Protein AF-A0A2D5B010-F1 (afdb_monomer)

Mean predicted aligned error: 11.59 Å

Radius of gyration: 21.9 Å; Cα contacts (8 Å, |Δi|>4): 798; chains: 1; bounding box: 51×43×72 Å

pLDDT: mean 76.19, std 19.3, range [24.88, 98.5]

Nearest PDB structures (foldseek):
  8juf-assembly1_A  TM=8.453E-01  e=5.872E-11  Homo sapiens
  2xs3-assembly2_B  TM=8.664E-01  e=9.066E-10  Tannerella forsythia
  8b2q-assembly1_A  TM=8.630E-01  e=2.085E-09  Tannerella forsythia
  3uvc-assembly2_B  TM=8.263E-01  e=3.357E-09  Homo sapiens
  8b2n-assembly2_C  TM=8.384E-01  e=7.721E-09  Homo sapiens

Solvent-accessible surface area (backbone atoms only — not comparable to full-atom values): 18673 Å² total; per-residue (Å²): 137,84,84,78,76,79,82,77,85,86,82,65,33,56,34,82,44,69,60,89,70,96,66,79,82,80,70,69,36,94,63,21,33,30,65,69,43,66,57,68,60,44,59,68,38,24,31,42,80,49,66,61,65,47,93,61,58,68,69,60,51,53,51,38,49,52,50,32,49,48,60,53,38,72,50,22,64,37,30,73,44,76,38,60,90,93,56,81,42,49,29,39,35,39,38,41,54,41,79,49,91,94,55,66,44,44,75,80,60,53,42,50,36,36,46,53,59,70,52,89,74,17,33,37,41,35,40,50,84,56,50,70,38,70,58,68,75,72,52,92,75,33,39,20,48,31,42,50,47,39,34,44,49,40,40,61,60,13,39,38,53,24,76,42,69,70,19,30,40,14,44,64,45,81,43,86,51,84,30,69,47,44,42,54,50,51,9,64,72,55,6,43,68,46,85,48,81,62,14,53,33,39,47,37,93,40,91,88,24,45,69,42,14,36,54,36,49,86,89,34,41,50,70,45,51,47,53,41,42,73,85,57,34,24,21,46,36,38,34,32,42,70,40,79,73,55,4,39,36,35,36,38,36,46,35,76,50,22,29,69,56,49,66,49,54,69,39,71,60,81,40,37,39,74,34,50,57,28,38,33,71,48,96,89,66,50,29,35,48,33,39,39,33,90,86,72,52,72,50,46,24,39,34,40,81,82,44,49,72,40,88,54,90,76,90,75,76,74,71,78,36,75,59,79,84,65,67,57,26,26,32,43,46,78,85,52,68,31,40,43,76,82

Secondary struct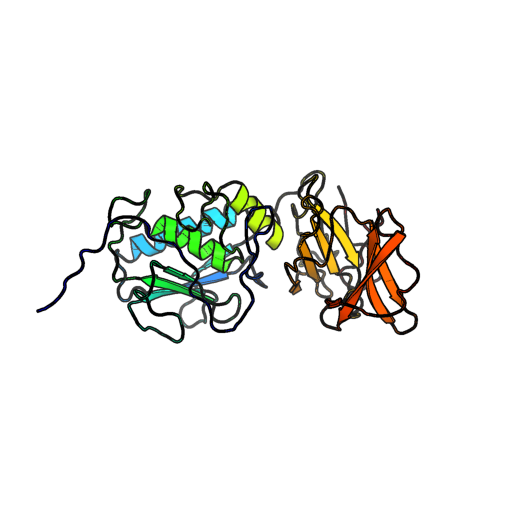ure (DSSP, 8-state):
-------------------SS--PPPPPPTTS--B----SSTTSEEEEE--TT-SS-HHHHHHHHHHHHHHHHTTSS--EEEPPTTS--SEEEEEE-SS-TTSPPTTSSS-SEEE--SSTTEEEEEETTSEEESSSS-BTTEEEHHHHHHHHHHHHTTB--BS-TTSTTBSS---SS--HHHHHHHHHHH--SS--TT-EEE--SSTTS----S-PPTTTEEEEEE-SSSSSPPEEEEEE-SSTT-EEEEEEEE-TTS-EEEEEEEEEEEE-TTSEEEEEE-TT--EEEEEE-TTS-EEEEEE-TTS-EEE--SPPPP-SB--SS-----SSSSSS--EEE-

Sequence (342 aa):
MTLRTPFAAGVVWIGLATACGDGPAPLSAPSGYSLRGRLEDPAEITYRLDFENAPLDHGSIEELFARACAEWSAVAPVGFRPAAEGDGAGVTVSFERATHGRCRPFGIDTAVAHTGPIGAQTYIHIDHGRAWKRDGLREGQFIPLYQTFLHELGHVLGLGHSPDPAALMSTNPQTERVERSDRDGVRTLYGGGRPGPNDYRVRPDDPEGAVLYGLRVEGTTEGGFFDTDGDGTDELLLWRMDAPGFGQLVAFFFDRRGRPLRTTGPRFGFVDGTAEISFAVTDEKERFLILTYPNGHRIGYVFDGQGAPSSFTGELPAPNRTSHRRLEGDLDGDDRDESVLH

Structure (mmCIF, N/CA/C/O backbone):
data_AF-A0A2D5B010-F1
#
_entry.id   AF-A0A2D5B010-F1
#
loop_
_atom_site.group_PDB
_atom_site.id
_atom_site.type_symbol
_atom_site.label_atom_id
_atom_site.label_alt_id
_atom_site.label_comp_id
_atom_site.label_asym_id
_atom_site.label_entity_id
_atom_site.label_seq_id
_atom_site.pdbx_PDB_ins_code
_atom_site.Cartn_x
_atom_site.Cartn_y
_atom_site.Cartn_z
_atom_site.occupancy
_atom_site.B_iso_or_equiv
_atom_site.auth_seq_id
_atom_site.auth_comp_id
_atom_site.auth_asym_id
_atom_site.auth_atom_id
_atom_site.pdbx_PDB_model_num
ATOM 1 N N . MET A 1 1 ? 12.609 17.938 45.297 1.00 31.50 1 MET A N 1
ATOM 2 C CA . MET A 1 1 ? 12.038 19.021 44.470 1.00 31.50 1 MET A CA 1
ATOM 3 C C . MET A 1 1 ? 11.672 18.393 43.135 1.00 31.50 1 MET A C 1
ATOM 5 O O . MET A 1 1 ? 12.536 18.180 42.300 1.00 31.50 1 MET A O 1
ATOM 9 N N . THR A 1 2 ? 10.435 17.917 43.021 1.00 27.30 2 THR A N 1
ATOM 10 C CA . THR A 1 2 ? 9.971 17.108 41.887 1.00 27.30 2 THR A CA 1
ATOM 11 C C . THR A 1 2 ? 9.479 18.061 40.807 1.00 27.30 2 THR A C 1
ATOM 13 O O . THR A 1 2 ? 8.425 18.673 40.961 1.00 27.30 2 THR A O 1
ATOM 16 N N . LEU A 1 3 ? 10.265 18.243 39.748 1.00 24.88 3 LEU A N 1
ATOM 17 C CA . LEU A 1 3 ? 9.857 19.038 38.594 1.00 24.88 3 LEU A CA 1
ATOM 18 C C . LEU A 1 3 ? 8.821 18.237 37.796 1.00 24.88 3 LEU A C 1
ATOM 20 O O . LEU A 1 3 ? 9.163 17.383 36.987 1.00 24.88 3 LEU A O 1
ATOM 24 N N . ARG A 1 4 ? 7.538 18.503 38.060 1.00 27.05 4 ARG A N 1
ATOM 25 C CA . ARG A 1 4 ? 6.459 18.240 37.105 1.00 27.05 4 ARG A CA 1
ATOM 26 C C . ARG A 1 4 ? 6.557 19.306 36.019 1.00 27.05 4 ARG A C 1
ATOM 28 O O . ARG A 1 4 ? 6.195 20.455 36.258 1.00 27.05 4 ARG A O 1
ATOM 35 N N . THR A 1 5 ? 7.045 18.938 34.844 1.00 28.03 5 THR A N 1
ATOM 36 C CA . THR A 1 5 ? 6.808 19.723 33.633 1.00 28.03 5 THR A CA 1
ATOM 37 C C . THR A 1 5 ? 5.369 19.468 33.165 1.00 28.03 5 THR A C 1
ATOM 39 O O . THR A 1 5 ? 4.951 18.311 33.079 1.00 28.03 5 THR A O 1
ATOM 42 N N . PRO A 1 6 ? 4.563 20.512 32.908 1.00 25.91 6 PRO A N 1
ATOM 43 C CA . PRO A 1 6 ? 3.251 20.344 32.300 1.00 25.91 6 PRO A CA 1
ATOM 44 C C . PRO A 1 6 ? 3.442 19.965 30.826 1.00 25.91 6 PRO A C 1
ATOM 46 O O . PRO A 1 6 ? 4.140 20.661 30.091 1.00 25.91 6 PRO A O 1
ATOM 49 N N . PHE A 1 7 ? 2.843 18.853 30.393 1.00 29.27 7 PHE A N 1
ATOM 50 C CA . PHE A 1 7 ? 2.759 18.509 28.975 1.00 29.27 7 PHE A CA 1
ATOM 51 C C . PHE A 1 7 ? 1.925 19.581 28.265 1.00 29.27 7 PHE A C 1
ATOM 53 O O . PHE A 1 7 ? 0.741 19.751 28.556 1.00 29.27 7 PHE A O 1
ATOM 60 N N . ALA A 1 8 ? 2.559 20.330 27.365 1.00 26.75 8 ALA A N 1
ATOM 61 C CA . ALA A 1 8 ? 1.873 21.247 26.470 1.00 26.75 8 ALA A CA 1
ATOM 62 C C . ALA A 1 8 ? 0.966 20.453 25.517 1.00 26.75 8 ALA A C 1
ATOM 64 O O . ALA A 1 8 ? 1.354 19.414 24.980 1.00 26.75 8 ALA A O 1
ATOM 65 N N . ALA A 1 9 ? -0.256 20.942 25.332 1.00 29.58 9 ALA A N 1
ATOM 66 C CA . ALA A 1 9 ? -1.204 20.407 24.372 1.00 29.58 9 ALA A CA 1
ATOM 67 C C . ALA A 1 9 ? -0.708 20.623 22.932 1.00 29.58 9 ALA A C 1
ATOM 69 O O . ALA A 1 9 ? -0.302 21.727 22.580 1.00 29.58 9 ALA A O 1
ATOM 70 N N . GLY A 1 10 ? -0.841 19.586 22.101 1.00 30.33 10 GLY A N 1
ATOM 71 C CA . GLY A 1 10 ? -0.948 19.724 20.647 1.00 30.33 10 GLY A CA 1
ATOM 72 C C . GLY A 1 10 ? 0.347 19.512 19.868 1.00 30.33 10 GLY A C 1
ATOM 73 O O . GLY A 1 10 ? 1.002 20.474 19.507 1.00 30.33 10 GLY A O 1
ATOM 74 N N . VAL A 1 11 ? 0.721 18.255 19.615 1.00 29.59 11 VAL A N 1
ATOM 75 C CA . VAL A 1 11 ? 0.540 17.528 18.338 1.00 29.59 11 VAL A CA 1
ATOM 76 C C . VAL A 1 11 ? 0.784 16.053 18.671 1.00 29.59 11 VAL A C 1
ATOM 78 O O . VAL A 1 11 ? 1.803 15.708 19.266 1.00 29.59 11 VAL A O 1
ATOM 81 N N . VAL A 1 12 ? -0.165 15.182 18.351 1.00 31.66 12 VAL A N 1
ATOM 82 C CA . VAL A 1 12 ? -0.038 13.733 18.547 1.00 31.66 12 VAL A CA 1
ATOM 83 C C . VAL A 1 12 ? -0.014 13.109 17.167 1.00 31.66 12 VAL A C 1
ATOM 85 O O . VAL A 1 12 ? -0.882 13.417 16.356 1.00 31.66 12 VAL A O 1
ATOM 88 N N . TRP A 1 13 ? 1.009 12.307 16.910 1.00 35.91 13 TRP A N 1
ATOM 89 C CA . TRP A 1 13 ? 1.290 11.747 15.600 1.00 35.91 13 TRP A CA 1
ATOM 90 C C . TRP A 1 13 ? 0.703 10.334 15.553 1.00 35.91 13 TRP A C 1
ATOM 92 O O . TRP A 1 13 ? 0.874 9.564 16.497 1.00 35.91 13 TRP A O 1
ATOM 102 N N . ILE A 1 14 ? 0.007 9.987 14.475 1.00 35.38 14 ILE A N 1
ATOM 103 C CA . ILE A 1 14 ? -0.122 8.585 14.071 1.00 35.38 14 ILE A CA 1
ATOM 104 C C . ILE A 1 14 ? 1.196 8.301 13.354 1.00 35.38 14 ILE A C 1
ATOM 106 O O . ILE A 1 14 ? 1.586 9.041 12.449 1.00 35.38 14 ILE A O 1
ATOM 110 N N . GLY A 1 15 ? 2.005 7.425 13.943 1.00 30.84 15 GLY A N 1
ATOM 111 C CA . GLY A 1 15 ? 3.446 7.468 13.775 1.00 30.84 15 GLY A CA 1
ATOM 112 C C . GLY A 1 15 ? 4.057 6.084 13.751 1.00 30.84 15 GLY A C 1
ATOM 113 O O . GLY A 1 15 ? 3.987 5.363 14.738 1.00 30.84 15 GLY A O 1
ATOM 114 N N . LEU A 1 16 ? 4.721 5.775 12.637 1.00 32.97 16 LEU A N 1
ATOM 115 C CA . LEU A 1 16 ? 5.687 4.697 12.457 1.00 32.97 16 LEU A CA 1
ATOM 116 C C . LEU A 1 16 ? 6.509 4.460 13.741 1.00 32.97 16 LEU A C 1
ATOM 118 O O . LEU A 1 16 ? 7.466 5.185 14.029 1.00 32.97 16 LEU A O 1
ATOM 122 N N . ALA A 1 17 ? 6.209 3.395 14.485 1.00 30.23 17 ALA A N 1
ATOM 123 C CA . ALA A 1 17 ? 7.286 2.755 15.212 1.00 30.23 17 ALA A CA 1
ATOM 124 C C . ALA A 1 17 ? 8.273 2.276 14.162 1.00 30.23 17 ALA A C 1
ATOM 126 O O . ALA A 1 17 ? 7.921 1.529 13.251 1.00 30.23 17 ALA A O 1
ATOM 127 N N . THR A 1 18 ? 9.508 2.740 14.287 1.00 33.06 18 THR A N 1
ATOM 128 C CA . THR A 1 18 ? 10.672 2.115 13.681 1.00 33.06 18 THR A CA 1
ATOM 129 C C . THR A 1 18 ? 10.551 0.609 13.927 1.00 33.06 18 THR A C 1
ATOM 131 O O . THR A 1 18 ? 10.776 0.143 15.046 1.00 33.06 18 THR A O 1
ATOM 134 N N . ALA A 1 19 ? 10.112 -0.153 12.922 1.00 31.75 19 ALA A N 1
ATOM 135 C CA . ALA A 1 19 ? 10.333 -1.585 12.924 1.00 31.75 19 ALA A CA 1
ATOM 136 C C . ALA A 1 19 ? 11.855 -1.771 12.959 1.00 31.75 19 ALA A C 1
ATOM 138 O O . ALA A 1 19 ? 12.591 -1.007 12.335 1.00 31.75 19 ALA A O 1
ATOM 139 N N . CYS A 1 20 ? 12.325 -2.714 13.770 1.00 27.58 20 CYS A N 1
ATOM 140 C CA . CYS A 1 20 ? 13.740 -3.029 13.904 1.00 27.58 20 CYS A CA 1
ATOM 141 C C . CYS A 1 20 ? 14.424 -3.158 12.533 1.00 27.58 20 CYS A C 1
ATOM 143 O O . CYS A 1 20 ? 13.963 -3.923 11.691 1.00 27.58 20 CYS A O 1
ATOM 145 N N . GLY A 1 21 ? 15.549 -2.463 12.361 1.00 26.20 21 GLY A N 1
ATOM 146 C CA . GLY A 1 21 ? 16.399 -2.552 11.176 1.00 26.20 21 GLY A CA 1
ATOM 147 C C . GLY A 1 21 ? 16.650 -1.182 10.561 1.00 26.20 21 GLY A C 1
ATOM 148 O O . GLY A 1 21 ? 15.739 -0.549 10.040 1.00 26.20 21 GLY A O 1
ATOM 149 N N . ASP A 1 22 ? 17.898 -0.732 10.648 1.00 32.22 22 ASP A N 1
ATOM 150 C CA . ASP A 1 22 ? 18.390 0.484 10.014 1.00 32.22 22 ASP A CA 1
ATOM 151 C C . ASP A 1 22 ? 18.099 0.477 8.505 1.00 32.22 22 ASP A C 1
ATOM 153 O O . ASP A 1 22 ? 18.671 -0.298 7.739 1.00 32.22 22 ASP A O 1
ATOM 157 N N . GLY A 1 23 ? 17.227 1.384 8.078 1.00 30.88 23 GLY A N 1
ATOM 158 C CA . GLY A 1 23 ? 17.088 1.816 6.695 1.00 30.88 23 GLY A CA 1
ATOM 159 C C . GLY A 1 23 ? 17.089 3.345 6.666 1.00 30.88 23 GLY A C 1
ATOM 160 O O . GLY A 1 23 ? 16.615 3.963 7.626 1.00 30.88 23 GLY A O 1
ATOM 161 N N . PRO A 1 24 ? 17.650 3.984 5.623 1.00 27.53 24 PRO A N 1
ATOM 162 C CA . PRO A 1 24 ? 17.681 5.439 5.541 1.00 27.53 24 PRO A CA 1
ATOM 163 C C . PRO A 1 24 ? 16.257 6.002 5.612 1.00 27.53 24 PRO A C 1
ATOM 165 O O . PRO A 1 24 ? 15.298 5.347 5.203 1.00 27.53 24 PRO A O 1
ATOM 168 N N . ALA A 1 25 ? 16.122 7.221 6.142 1.00 30.98 25 ALA A N 1
ATOM 169 C CA . ALA A 1 25 ? 14.842 7.919 6.207 1.00 30.98 25 ALA A CA 1
ATOM 170 C C . ALA A 1 25 ? 14.148 7.877 4.829 1.00 30.98 25 ALA A C 1
ATOM 172 O O . ALA A 1 25 ? 14.778 8.258 3.838 1.00 30.98 25 ALA A O 1
ATOM 173 N N . PRO A 1 26 ? 12.889 7.414 4.733 1.00 36.31 26 PRO A N 1
ATOM 174 C CA . PRO A 1 26 ? 12.208 7.367 3.451 1.00 36.31 26 PRO A CA 1
ATOM 175 C C . PRO A 1 26 ? 11.957 8.799 2.965 1.00 36.31 26 PRO A C 1
ATOM 177 O O . PRO A 1 26 ? 11.300 9.589 3.643 1.00 36.31 26 PRO A O 1
ATOM 180 N N . LEU A 1 27 ? 12.507 9.136 1.799 1.00 34.16 27 LEU A N 1
ATOM 181 C CA . LEU A 1 27 ? 12.184 10.365 1.077 1.00 34.16 27 LEU A CA 1
ATOM 182 C C . LEU A 1 27 ? 10.874 10.152 0.298 1.00 34.16 27 LEU A C 1
ATOM 184 O O . LEU A 1 27 ? 10.641 9.076 -0.249 1.00 34.16 27 LEU A O 1
ATOM 188 N N . SER A 1 28 ? 10.006 11.165 0.313 1.00 31.89 28 SER A N 1
ATOM 189 C CA . SER A 1 28 ? 8.616 11.142 -0.167 1.00 31.89 28 SER A CA 1
ATOM 190 C C . SER A 1 28 ? 8.464 10.677 -1.625 1.00 31.89 28 SER A C 1
ATOM 192 O O . SER A 1 28 ? 9.133 11.222 -2.503 1.00 31.89 28 SER A O 1
ATOM 194 N N . ALA A 1 29 ? 7.537 9.747 -1.917 1.00 33.62 29 ALA A N 1
ATOM 195 C CA . ALA A 1 29 ? 7.082 9.519 -3.297 1.00 33.62 29 ALA A CA 1
ATOM 196 C C . ALA A 1 29 ? 6.067 10.599 -3.715 1.00 33.62 29 ALA A C 1
ATOM 198 O O . ALA A 1 29 ? 5.582 11.335 -2.863 1.00 33.62 29 ALA A O 1
ATOM 199 N N . PRO A 1 30 ? 5.690 10.728 -4.998 1.00 39.53 30 PRO A N 1
ATOM 200 C CA . PRO A 1 30 ? 4.927 11.887 -5.472 1.00 39.53 30 PRO A CA 1
ATOM 201 C C . PRO A 1 30 ? 3.400 11.676 -5.598 1.00 39.53 30 PRO A C 1
ATOM 203 O O . PRO A 1 30 ? 2.711 12.486 -6.205 1.00 39.53 30 PRO A O 1
ATOM 206 N N . SER A 1 31 ? 2.822 10.621 -5.001 1.00 41.09 31 SER A N 1
ATOM 207 C CA . SER A 1 31 ? 1.493 10.747 -4.353 1.00 41.09 31 SER A CA 1
ATOM 208 C C . SER A 1 31 ? 1.633 11.383 -2.964 1.00 41.09 31 SER A C 1
ATOM 210 O O . SER A 1 31 ? 0.654 11.667 -2.286 1.00 41.09 31 SER A O 1
ATOM 212 N N . GLY A 1 32 ? 2.880 11.589 -2.544 1.00 49.47 32 GLY A N 1
ATOM 213 C CA . GLY A 1 32 ? 3.314 11.908 -1.207 1.00 49.47 32 GLY A CA 1
ATOM 214 C C . GLY A 1 32 ? 3.968 10.709 -0.491 1.00 49.47 32 GLY A C 1
ATOM 215 O O . GLY A 1 32 ? 4.885 10.875 0.302 1.00 49.47 32 GLY A O 1
ATOM 216 N N . TYR A 1 33 ? 3.548 9.481 -0.763 1.00 44.53 33 TYR A N 1
ATOM 217 C CA . TYR A 1 33 ? 3.695 8.391 0.204 1.00 44.53 33 TYR A CA 1
ATOM 218 C C . TYR A 1 33 ? 5.090 7.771 0.180 1.00 44.53 33 TYR A C 1
ATOM 220 O O . TYR A 1 33 ? 5.627 7.504 -0.885 1.00 44.53 33 TYR A O 1
ATOM 228 N N . SER A 1 34 ? 5.671 7.423 1.325 1.00 56.50 34 SER A N 1
ATOM 229 C CA . SER A 1 34 ? 6.599 6.281 1.322 1.00 56.50 34 SER A CA 1
ATOM 230 C C . SER A 1 34 ? 5.783 5.004 1.082 1.00 56.50 34 SER A C 1
ATOM 232 O O . SER A 1 34 ? 4.629 4.968 1.477 1.00 56.50 34 SER A O 1
ATOM 234 N N . LEU A 1 35 ? 6.295 3.967 0.413 1.00 59.22 35 LEU A N 1
ATOM 235 C CA . LEU A 1 35 ? 5.631 2.652 0.421 1.00 59.22 35 LEU A CA 1
ATOM 236 C C . LEU A 1 35 ? 6.477 1.695 1.262 1.00 59.22 35 LEU A C 1
ATOM 238 O O . LEU A 1 35 ? 7.705 1.771 1.256 1.00 59.22 35 LEU A O 1
ATOM 242 N N . ARG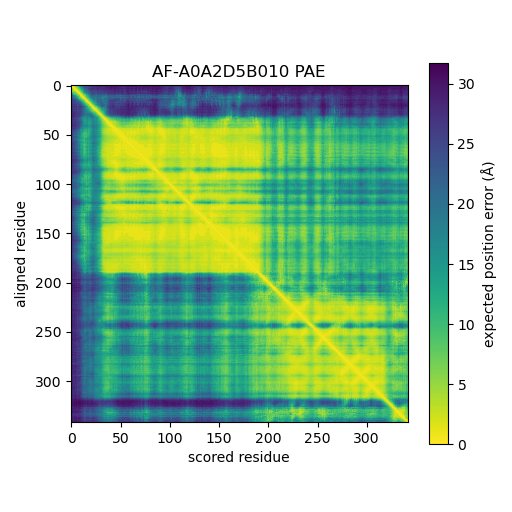 A 1 36 ? 5.805 0.827 2.011 1.00 62.09 36 ARG A N 1
ATOM 243 C CA . ARG A 1 36 ? 6.387 -0.116 2.972 1.00 62.09 36 ARG A CA 1
ATOM 244 C C . ARG A 1 36 ? 6.494 -1.544 2.423 1.00 62.09 36 ARG A C 1
ATOM 246 O O . ARG A 1 36 ? 7.225 -2.338 3.003 1.00 62.09 36 ARG A O 1
ATOM 253 N N . GLY A 1 37 ? 5.769 -1.874 1.351 1.00 62.97 37 GLY A N 1
ATOM 254 C CA . GLY A 1 37 ? 5.737 -3.212 0.750 1.00 62.97 37 GLY A CA 1
ATOM 255 C C . GLY A 1 37 ? 4.420 -3.496 0.026 1.00 62.97 37 GLY A C 1
ATOM 256 O O . GLY A 1 37 ? 3.626 -2.585 -0.185 1.00 62.97 37 GLY A O 1
ATOM 257 N N . ARG A 1 38 ? 4.187 -4.759 -0.339 1.00 69.12 38 ARG A N 1
ATOM 258 C CA . ARG A 1 38 ? 2.931 -5.265 -0.911 1.00 69.12 38 ARG A CA 1
ATOM 259 C C . ARG A 1 38 ? 2.639 -6.640 -0.307 1.00 69.12 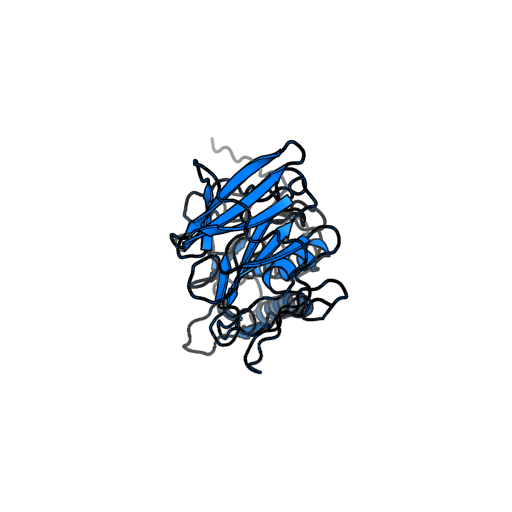38 ARG A C 1
ATOM 261 O O . ARG A 1 38 ? 3.570 -7.416 -0.113 1.00 69.12 38 ARG A O 1
ATOM 268 N N . LEU A 1 39 ? 1.375 -6.936 -0.016 1.00 72.94 39 LEU A N 1
ATOM 269 C CA . LEU A 1 39 ? 0.942 -8.274 0.399 1.00 72.94 39 LEU A CA 1
ATOM 270 C C . LEU A 1 39 ? 0.860 -9.227 -0.805 1.00 72.94 39 LEU A C 1
ATOM 272 O O . LEU A 1 39 ? 0.455 -8.806 -1.890 1.00 72.94 39 LEU A O 1
ATOM 276 N N . GLU A 1 40 ? 1.223 -10.495 -0.589 1.00 66.06 40 GLU A N 1
ATOM 277 C CA . GLU A 1 40 ? 1.168 -11.569 -1.598 1.00 66.06 40 GLU A CA 1
ATOM 278 C C . GLU A 1 40 ? -0.285 -11.904 -1.974 1.00 66.06 40 GLU A C 1
ATOM 280 O O . GLU A 1 40 ? -0.638 -11.838 -3.147 1.00 66.06 40 GLU A O 1
ATOM 285 N N . ASP A 1 41 ? -1.153 -12.111 -0.974 1.00 74.50 41 ASP A N 1
ATOM 286 C CA . ASP A 1 41 ? -2.581 -12.425 -1.150 1.00 74.50 41 ASP A CA 1
ATOM 287 C C . ASP A 1 41 ? -3.493 -11.277 -0.663 1.00 74.50 41 ASP A C 1
ATOM 289 O O . ASP A 1 41 ? -4.181 -11.390 0.358 1.00 74.50 41 ASP A O 1
ATOM 293 N N . PRO A 1 42 ? -3.532 -10.129 -1.366 1.00 77.44 42 PRO A N 1
ATOM 294 C CA . PRO A 1 42 ? -4.256 -8.945 -0.908 1.00 77.44 42 PRO A CA 1
ATOM 295 C C . PRO A 1 42 ? -5.779 -9.115 -0.878 1.00 77.44 42 PRO A C 1
ATOM 297 O O . PRO A 1 42 ? -6.455 -8.355 -0.191 1.00 77.44 42 PRO A O 1
ATOM 300 N N . ALA A 1 43 ? -6.328 -10.089 -1.607 1.00 79.62 43 ALA A N 1
ATOM 301 C CA . ALA A 1 43 ? -7.764 -10.364 -1.652 1.00 79.62 43 ALA A CA 1
ATOM 302 C C . ALA A 1 43 ? -8.277 -11.160 -0.434 1.00 79.62 43 ALA A C 1
ATOM 304 O O . ALA A 1 43 ? -9.483 -11.198 -0.205 1.00 79.62 43 ALA A O 1
ATOM 305 N N . GLU A 1 44 ? -7.387 -11.780 0.348 1.00 84.69 44 GLU A N 1
ATOM 306 C CA . GLU A 1 44 ? -7.735 -12.746 1.402 1.00 84.69 44 GLU A CA 1
ATOM 307 C C . GLU A 1 44 ? -7.005 -12.450 2.725 1.00 84.69 44 GLU A C 1
ATOM 309 O O . GLU A 1 44 ? -6.539 -13.346 3.435 1.00 84.69 44 GLU A O 1
ATOM 314 N N . ILE A 1 45 ? -6.909 -11.170 3.092 1.00 91.25 45 ILE A N 1
ATOM 315 C CA . ILE A 1 45 ? -6.213 -10.731 4.304 1.00 91.25 45 ILE A CA 1
ATOM 316 C C . ILE A 1 45 ? -7.017 -11.168 5.532 1.00 91.25 45 ILE A C 1
ATOM 318 O O . ILE A 1 45 ? -8.092 -10.644 5.839 1.00 91.25 45 ILE A O 1
ATOM 322 N N . THR A 1 46 ? -6.482 -12.134 6.276 1.00 93.94 46 THR A N 1
ATOM 323 C CA . THR A 1 46 ? -7.098 -12.591 7.524 1.00 93.94 46 THR A CA 1
ATOM 324 C C . THR A 1 46 ? -6.678 -11.718 8.696 1.00 93.94 46 THR A C 1
ATOM 326 O O . THR A 1 46 ? -5.494 -11.414 8.851 1.00 93.94 46 THR A O 1
ATOM 329 N N . TYR A 1 47 ? -7.626 -11.344 9.556 1.00 95.44 47 TYR A N 1
ATOM 330 C CA . TYR A 1 47 ? -7.334 -10.563 10.757 1.00 95.44 47 TYR A CA 1
ATOM 331 C C . TYR A 1 47 ? -7.884 -11.188 12.037 1.00 95.44 47 TYR A C 1
ATOM 333 O O . TYR A 1 47 ? -8.875 -11.920 12.027 1.00 95.44 47 TYR A O 1
ATOM 341 N N . ARG A 1 48 ? -7.257 -10.857 13.165 1.00 96.12 48 ARG A N 1
ATOM 342 C CA . ARG A 1 48 ? -7.737 -11.188 14.508 1.00 96.12 48 ARG A CA 1
ATOM 343 C C . ARG A 1 48 ? -7.696 -9.958 15.398 1.00 96.12 48 ARG A C 1
ATOM 345 O O . ARG A 1 48 ? -6.701 -9.241 15.404 1.00 96.12 48 ARG A O 1
ATOM 352 N N . LEU A 1 49 ? -8.771 -9.753 16.148 1.00 97.38 49 LEU A N 1
ATOM 353 C CA . LEU A 1 49 ? -8.886 -8.704 17.151 1.00 97.38 49 LEU A CA 1
ATOM 354 C C . LEU A 1 49 ? -8.668 -9.328 18.527 1.00 97.38 49 LEU A C 1
ATOM 356 O O . LEU A 1 49 ? -9.401 -10.237 18.917 1.00 97.38 49 LEU A O 1
ATOM 360 N N . ASP A 1 50 ? -7.647 -8.864 19.232 1.00 96.19 50 ASP A N 1
ATOM 361 C CA . ASP A 1 50 ? -7.456 -9.139 20.647 1.00 96.19 50 ASP A CA 1
ATOM 362 C C . ASP A 1 50 ? -8.130 -8.026 21.450 1.00 96.19 50 ASP A C 1
ATOM 364 O O . ASP A 1 50 ? -7.788 -6.850 21.320 1.00 96.19 50 ASP A O 1
ATOM 368 N N . PHE A 1 51 ? -9.131 -8.396 22.244 1.00 97.00 51 PHE A N 1
ATOM 369 C CA . PHE A 1 51 ? -9.917 -7.450 23.028 1.00 97.00 51 PHE A CA 1
ATOM 370 C C . PHE A 1 51 ? -9.333 -7.191 24.419 1.00 97.00 51 PHE A C 1
ATOM 372 O O . PHE A 1 51 ? -9.912 -6.419 25.189 1.00 97.00 51 PHE A O 1
ATOM 379 N N . GLU A 1 52 ? -8.208 -7.814 24.779 1.00 96.44 52 GLU A N 1
ATOM 380 C CA . GLU A 1 52 ? -7.551 -7.498 26.040 1.00 96.44 52 GLU A CA 1
ATOM 381 C C . GLU A 1 52 ? -7.188 -6.004 26.078 1.00 96.44 52 GLU A C 1
ATOM 383 O O . GLU A 1 52 ? -6.565 -5.473 25.165 1.00 96.44 52 GLU A O 1
ATOM 388 N N . ASN A 1 53 ? -7.611 -5.302 27.137 1.00 96.44 53 ASN A N 1
ATOM 389 C CA . ASN A 1 53 ? -7.429 -3.852 27.318 1.00 96.44 53 ASN A CA 1
ATOM 390 C C . ASN A 1 53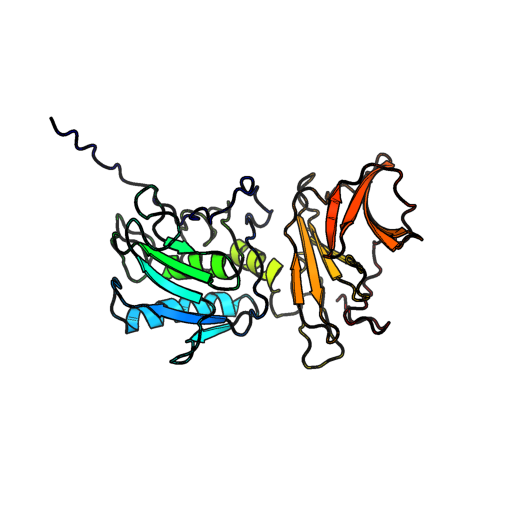 ? -8.091 -2.961 26.246 1.00 96.44 53 ASN A C 1
ATOM 392 O O . ASN A 1 53 ? -7.770 -1.773 26.142 1.00 96.44 53 ASN A O 1
ATOM 396 N N . ALA A 1 54 ? -9.045 -3.506 25.490 1.00 96.38 54 ALA A N 1
ATOM 397 C CA . ALA A 1 54 ? -9.864 -2.761 24.548 1.00 96.38 54 ALA A CA 1
ATOM 398 C C . ALA A 1 54 ? -10.537 -1.534 25.205 1.00 96.38 54 ALA A C 1
ATOM 400 O O . ALA A 1 54 ? -11.171 -1.661 26.256 1.00 96.38 54 ALA A O 1
ATOM 401 N N . PRO A 1 55 ? -10.464 -0.337 24.590 1.00 94.81 55 PRO A N 1
ATOM 402 C CA . PRO A 1 55 ? -11.038 0.876 25.168 1.00 94.81 55 PRO A CA 1
ATOM 403 C C . PRO A 1 55 ? -12.557 0.999 24.960 1.00 94.81 55 PRO A C 1
ATOM 405 O O . PRO A 1 55 ? -13.170 1.913 25.511 1.00 94.81 55 PRO A O 1
ATOM 408 N N . LEU A 1 56 ? -13.154 0.122 24.147 1.00 96.38 56 LEU A N 1
ATOM 409 C CA . LEU A 1 56 ? -14.579 0.067 23.807 1.00 96.38 56 LEU A CA 1
ATOM 410 C C . LEU A 1 56 ? -15.076 -1.385 23.913 1.00 96.38 56 LEU A C 1
ATOM 412 O O . LEU A 1 56 ? -14.274 -2.310 24.023 1.00 96.38 56 LEU A O 1
ATOM 416 N N . ASP A 1 57 ? -16.393 -1.597 23.869 1.00 97.38 57 ASP A N 1
ATOM 417 C CA . ASP A 1 57 ? -16.961 -2.948 23.832 1.00 97.38 57 ASP A CA 1
ATOM 418 C C . ASP A 1 57 ? -16.584 -3.698 22.538 1.00 97.38 57 ASP A C 1
ATOM 420 O O . ASP A 1 57 ? -16.291 -3.084 21.508 1.00 97.38 57 ASP A O 1
ATOM 424 N N . HIS A 1 58 ? -16.604 -5.036 22.588 1.00 97.44 58 HIS A N 1
ATOM 425 C CA . HIS A 1 58 ? -16.150 -5.881 21.477 1.00 97.44 58 HIS A CA 1
ATOM 426 C C . HIS A 1 58 ? -16.922 -5.594 20.184 1.00 97.44 58 HIS A C 1
ATOM 428 O O . HIS A 1 58 ? -16.305 -5.426 19.136 1.00 97.44 58 HIS A O 1
ATOM 434 N N . GLY A 1 59 ? -18.250 -5.451 20.271 1.00 97.94 59 GLY A N 1
ATOM 435 C CA . GLY A 1 59 ? -19.099 -5.200 19.106 1.00 97.94 59 GLY A CA 1
ATOM 436 C C . GLY A 1 59 ? -18.784 -3.863 18.438 1.00 97.94 59 GLY A C 1
ATOM 437 O O . GLY A 1 59 ? -18.712 -3.785 17.212 1.00 97.94 59 GLY A O 1
ATOM 438 N N . SER A 1 60 ? -18.513 -2.819 19.230 1.00 98.00 60 SER A N 1
ATOM 439 C CA . SER A 1 60 ? -18.036 -1.539 18.697 1.00 98.00 60 SER A CA 1
ATOM 440 C C . SER A 1 60 ? -16.708 -1.678 17.953 1.00 98.00 60 SER A C 1
ATOM 442 O O . SER A 1 60 ? -16.560 -1.107 16.876 1.00 98.00 60 SER A O 1
ATOM 444 N N . ILE A 1 61 ? -15.736 -2.411 18.501 1.00 98.25 61 ILE A N 1
ATOM 445 C CA . ILE A 1 61 ? -14.411 -2.566 17.877 1.00 98.25 61 ILE A CA 1
ATOM 446 C C . ILE A 1 61 ? -14.508 -3.374 16.584 1.00 98.25 61 ILE A C 1
ATOM 448 O O . ILE A 1 61 ? -13.953 -2.954 15.569 1.00 98.25 61 ILE A O 1
ATOM 452 N N . GLU A 1 62 ? -15.238 -4.488 16.609 1.00 98.31 62 GLU A N 1
ATOM 453 C CA . GLU A 1 62 ? -15.494 -5.324 15.433 1.00 98.31 62 GLU A CA 1
ATOM 454 C C . GLU A 1 62 ? -16.136 -4.516 14.306 1.00 98.31 62 GLU A C 1
ATOM 456 O O . GLU A 1 62 ? -15.663 -4.551 13.169 1.00 98.31 62 GLU A O 1
ATOM 461 N N . GLU A 1 63 ? -17.173 -3.739 14.625 1.00 98.25 63 GLU A N 1
ATOM 462 C CA . GLU A 1 63 ? -17.862 -2.899 13.650 1.00 98.25 63 GLU A CA 1
ATOM 463 C C . GLU A 1 63 ? -16.940 -1.818 13.070 1.00 98.25 63 GLU A C 1
ATOM 465 O O . GLU A 1 63 ? -16.882 -1.652 11.850 1.00 98.25 63 GLU A O 1
ATOM 470 N N . LEU A 1 64 ? -16.190 -1.100 13.914 1.00 98.50 64 LEU A N 1
ATOM 471 C CA . LEU A 1 64 ? -15.274 -0.057 13.450 1.00 98.50 64 LEU A CA 1
ATOM 472 C C . LEU A 1 64 ? -14.157 -0.615 12.566 1.00 98.50 64 LEU A C 1
ATOM 474 O O . LEU A 1 64 ? -13.829 -0.009 11.543 1.00 98.50 64 LEU A O 1
ATOM 478 N N . PHE A 1 65 ? -13.578 -1.753 12.949 1.00 98.50 65 PHE A N 1
ATOM 479 C CA . PHE A 1 65 ? -12.500 -2.376 12.191 1.00 98.50 65 PHE A CA 1
ATOM 480 C C . PHE A 1 65 ? -13.006 -2.921 10.851 1.00 98.50 65 PHE A C 1
ATOM 482 O O . PHE A 1 65 ? -12.396 -2.664 9.812 1.00 98.50 65 PHE A O 1
ATOM 489 N N . ALA A 1 66 ? -14.165 -3.590 10.841 1.00 98.31 66 ALA A N 1
ATOM 490 C CA . ALA A 1 66 ? -14.802 -4.062 9.612 1.00 98.31 66 ALA A CA 1
ATOM 491 C C . ALA A 1 66 ? -15.160 -2.900 8.671 1.00 98.31 66 ALA A C 1
ATOM 493 O O . ALA A 1 66 ? -14.942 -2.987 7.461 1.00 98.31 66 ALA A O 1
ATOM 494 N N . ARG A 1 67 ? -15.648 -1.779 9.219 1.00 98.19 67 ARG A N 1
ATOM 495 C CA . ARG A 1 67 ? -15.921 -0.559 8.448 1.00 98.19 67 ARG A CA 1
ATOM 496 C C . ARG A 1 67 ? -14.648 0.001 7.812 1.00 98.19 67 ARG A C 1
ATOM 498 O O . ARG A 1 67 ? -14.661 0.337 6.633 1.00 98.19 67 ARG A O 1
ATOM 505 N N . ALA A 1 68 ? -13.544 0.045 8.557 1.00 98.38 68 ALA A N 1
ATOM 506 C CA . ALA A 1 68 ? -12.262 0.508 8.032 1.00 98.38 68 ALA A CA 1
ATOM 507 C C . ALA A 1 68 ? -11.712 -0.417 6.925 1.00 98.38 68 ALA A C 1
ATOM 509 O O . ALA A 1 68 ? -11.217 0.058 5.904 1.00 98.38 68 ALA A O 1
ATOM 510 N N . CYS A 1 69 ? -11.871 -1.736 7.076 1.00 98.12 69 CYS A N 1
ATOM 511 C CA . CYS A 1 69 ? -11.538 -2.709 6.031 1.00 98.12 69 CYS A CA 1
ATOM 512 C C . CYS A 1 69 ? -12.356 -2.486 4.745 1.00 98.12 69 CYS A C 1
ATOM 514 O O . CYS A 1 69 ? -11.822 -2.571 3.635 1.00 98.12 69 CYS A O 1
ATOM 516 N N . ALA A 1 70 ? -13.651 -2.183 4.885 1.00 97.44 70 ALA A N 1
ATOM 517 C CA . ALA A 1 70 ? -14.544 -1.947 3.754 1.00 97.44 70 ALA A CA 1
ATOM 518 C C . ALA A 1 70 ? -14.159 -0.696 2.943 1.00 97.44 70 ALA A C 1
ATOM 520 O O . ALA A 1 70 ? -14.230 -0.732 1.716 1.00 97.44 70 ALA A O 1
ATOM 521 N N . GLU A 1 71 ? -13.705 0.379 3.595 1.00 97.69 71 GLU A N 1
ATOM 522 C CA . GLU A 1 71 ? -13.234 1.595 2.910 1.00 97.69 71 GLU A CA 1
ATOM 523 C C . GLU A 1 71 ? -12.033 1.314 1.991 1.00 97.69 71 GLU A C 1
ATOM 525 O O . GLU A 1 71 ? -12.010 1.767 0.845 1.00 97.69 71 GLU A O 1
ATOM 530 N N . TRP A 1 72 ? -11.066 0.509 2.443 1.00 95.81 72 TRP A N 1
ATOM 531 C CA . TRP A 1 72 ? -9.932 0.106 1.604 1.00 95.81 72 TRP A CA 1
ATOM 532 C C . TRP A 1 72 ? -10.343 -0.849 0.475 1.00 95.81 72 TRP A C 1
ATOM 534 O O . TRP A 1 72 ? -9.942 -0.656 -0.676 1.00 95.81 72 TRP A O 1
ATOM 544 N N . SER A 1 73 ? -11.210 -1.820 0.776 1.00 93.50 73 SER A N 1
ATOM 545 C CA . SER A 1 73 ? -11.749 -2.771 -0.215 1.00 93.50 73 SER A CA 1
ATOM 546 C C . SER A 1 73 ? -12.590 -2.080 -1.301 1.00 93.50 73 SER A C 1
ATOM 548 O O . SER A 1 73 ? -12.758 -2.597 -2.402 1.00 93.50 73 SER A O 1
ATOM 550 N N . ALA A 1 74 ? -13.126 -0.888 -1.020 1.00 91.44 74 ALA A N 1
ATOM 551 C CA . ALA A 1 74 ? -13.897 -0.109 -1.986 1.00 91.44 74 ALA A CA 1
ATOM 552 C C . ALA A 1 74 ? -13.028 0.593 -3.046 1.00 91.44 74 ALA A C 1
ATOM 554 O O . ALA A 1 74 ? -13.547 1.004 -4.090 1.00 91.44 74 ALA A O 1
ATOM 555 N N . VAL A 1 75 ? -11.727 0.774 -2.792 1.00 84.19 75 VAL A N 1
ATOM 556 C CA . VAL A 1 75 ? -10.842 1.596 -3.640 1.00 84.19 75 VAL A CA 1
ATOM 557 C C . VAL A 1 75 ? -9.713 0.817 -4.315 1.00 84.19 75 VAL A C 1
ATOM 559 O O . VAL A 1 75 ? -9.138 1.337 -5.281 1.00 84.19 75 VAL A O 1
ATOM 562 N N . ALA A 1 76 ? -9.446 -0.404 -3.850 1.00 82.44 76 ALA A N 1
ATOM 563 C CA . ALA A 1 76 ? -8.449 -1.342 -4.357 1.00 82.44 76 ALA A CA 1
ATOM 564 C C . ALA A 1 76 ? -8.991 -2.786 -4.283 1.00 82.44 76 ALA A C 1
ATOM 566 O O . ALA A 1 76 ? -9.880 -3.046 -3.472 1.00 82.44 76 ALA A O 1
ATOM 567 N N . PRO A 1 77 ? -8.480 -3.736 -5.091 1.00 81.50 77 PRO A N 1
ATOM 568 C CA . PRO A 1 77 ? -8.882 -5.144 -5.051 1.00 81.50 77 PRO A CA 1
ATOM 569 C C . PRO A 1 77 ? -8.241 -5.871 -3.856 1.00 81.50 77 PRO A C 1
ATOM 571 O O . PRO A 1 77 ? -7.476 -6.821 -4.015 1.00 81.50 77 P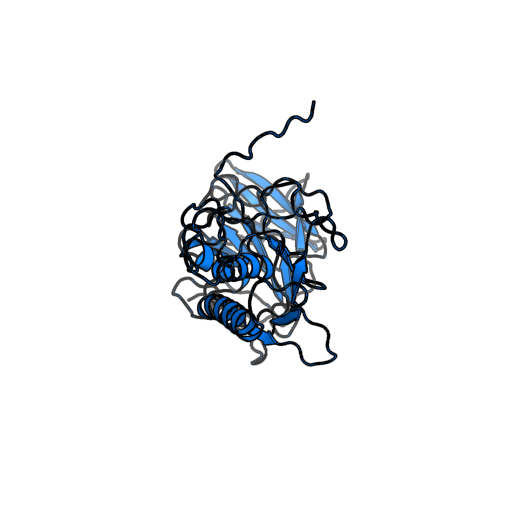RO A O 1
ATOM 574 N N . VAL A 1 78 ? -8.532 -5.378 -2.654 1.00 88.44 78 VAL A N 1
ATOM 575 C CA . VAL A 1 78 ? -8.107 -5.947 -1.375 1.00 88.44 78 VAL A CA 1
ATOM 576 C C . VAL A 1 78 ? -9.332 -6.477 -0.637 1.00 88.44 78 VAL A C 1
ATOM 578 O O . VAL A 1 78 ? -10.426 -5.933 -0.788 1.00 88.44 78 VAL A O 1
ATOM 581 N N . GLY A 1 79 ? -9.163 -7.537 0.144 1.00 91.56 79 GLY A N 1
ATOM 582 C CA . GLY A 1 79 ? -10.247 -8.173 0.881 1.00 91.56 79 GLY A CA 1
ATOM 583 C C . GLY A 1 79 ? -9.797 -8.565 2.276 1.00 91.56 79 GLY A C 1
ATOM 584 O O . GLY A 1 79 ? -8.673 -9.019 2.473 1.00 91.56 79 GLY A O 1
ATOM 585 N N . PHE A 1 80 ? -10.683 -8.364 3.248 1.00 95.56 80 PHE A N 1
ATOM 586 C CA . PHE A 1 80 ? -10.420 -8.639 4.653 1.00 95.56 80 PHE A CA 1
ATOM 587 C C . PHE A 1 80 ? -11.488 -9.557 5.221 1.00 95.56 80 PHE A C 1
ATOM 589 O O . PHE A 1 80 ? -12.682 -9.361 4.981 1.00 95.56 80 PHE A O 1
ATOM 596 N N . ARG A 1 81 ? -11.068 -10.515 6.045 1.00 95.06 81 ARG A N 1
ATOM 597 C CA . ARG A 1 81 ? -11.992 -11.366 6.799 1.00 95.06 81 ARG A CA 1
ATOM 598 C C . ARG A 1 81 ? -11.421 -11.768 8.156 1.00 95.06 81 ARG A C 1
ATOM 600 O O . ARG A 1 81 ? -10.202 -11.884 8.290 1.00 95.06 81 ARG A O 1
ATOM 607 N N . PRO A 1 82 ? -12.271 -12.041 9.157 1.00 95.50 82 PRO A N 1
ATOM 608 C CA . PRO A 1 82 ? -11.813 -12.648 10.397 1.00 95.50 82 PRO A CA 1
ATOM 609 C C . PRO A 1 82 ? -11.087 -13.975 10.130 1.00 95.50 82 PRO A C 1
ATOM 611 O O . PRO A 1 82 ? -11.520 -14.783 9.302 1.00 95.50 82 PRO A O 1
ATOM 614 N N . ALA A 1 83 ? -9.982 -14.204 10.834 1.00 93.62 83 ALA A N 1
ATOM 615 C CA . ALA A 1 83 ? -9.330 -15.505 10.882 1.00 93.62 83 ALA A CA 1
ATOM 616 C C . ALA A 1 83 ? -10.242 -16.513 11.596 1.00 93.62 83 ALA A C 1
ATOM 618 O O . ALA A 1 83 ? -10.894 -16.169 12.586 1.00 93.62 83 ALA A O 1
ATOM 619 N N . ALA A 1 84 ? -10.268 -17.759 11.121 1.00 90.88 84 ALA A N 1
ATOM 620 C CA . ALA A 1 84 ? -11.013 -18.813 11.795 1.00 90.88 84 ALA A CA 1
ATOM 621 C C . ALA A 1 84 ? -10.425 -19.097 13.188 1.00 90.88 84 ALA A C 1
ATOM 623 O O . ALA A 1 84 ? -9.266 -18.783 13.495 1.00 90.88 84 ALA A O 1
ATOM 624 N N . GLU A 1 85 ? -11.247 -19.675 14.059 1.00 85.75 85 GLU A N 1
ATOM 625 C CA . GLU A 1 85 ? -10.808 -20.094 15.385 1.00 85.75 85 GLU A CA 1
ATOM 626 C C . GLU A 1 85 ? -9.730 -21.184 15.261 1.00 85.75 85 GLU A C 1
ATOM 628 O O . GLU A 1 85 ? -9.899 -22.151 14.524 1.00 85.75 85 GLU A O 1
ATOM 633 N N . GLY A 1 86 ? -8.607 -21.014 15.964 1.00 82.56 86 GLY A N 1
ATOM 634 C CA . GLY A 1 86 ? -7.468 -21.941 15.921 1.00 82.56 86 GLY A CA 1
ATOM 635 C C . GLY A 1 86 ? -6.437 -21.678 14.814 1.00 82.56 86 GLY A C 1
ATOM 636 O O . GLY A 1 86 ? -5.311 -22.158 14.937 1.00 82.56 86 GLY A O 1
ATOM 637 N N . ASP A 1 87 ? -6.762 -20.870 13.800 1.00 86.19 87 ASP A N 1
ATOM 638 C CA . ASP A 1 87 ? -5.838 -20.561 12.700 1.00 86.19 87 ASP A CA 1
ATOM 639 C C . ASP A 1 87 ? -4.859 -19.422 13.038 1.00 86.19 87 ASP A C 1
ATOM 641 O O . ASP A 1 87 ? -5.062 -18.619 13.954 1.00 86.19 87 ASP A O 1
ATOM 645 N N . GLY A 1 88 ? -3.784 -19.294 12.261 1.00 85.19 88 GLY A N 1
ATOM 646 C CA . GLY A 1 88 ? -3.012 -18.050 12.217 1.00 85.19 88 GLY A CA 1
ATOM 647 C C . GLY A 1 88 ? -3.843 -16.905 11.622 1.00 85.19 88 GLY A C 1
ATOM 648 O O . GLY A 1 88 ? -4.756 -17.140 10.836 1.00 85.19 88 GLY A 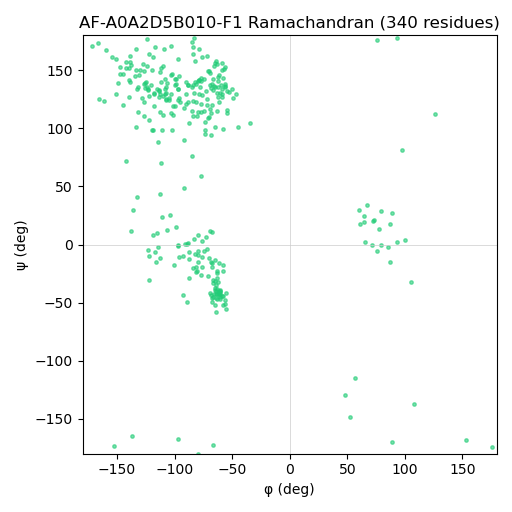O 1
ATOM 649 N N . ALA A 1 89 ? -3.531 -15.664 11.992 1.00 90.44 89 ALA A N 1
ATOM 650 C CA . ALA A 1 89 ? -4.066 -14.480 11.321 1.00 90.44 89 ALA A CA 1
ATOM 651 C C . ALA A 1 89 ? -2.927 -13.765 10.591 1.00 90.44 89 ALA A C 1
ATOM 653 O O . ALA A 1 89 ? -1.827 -13.657 11.136 1.00 90.44 89 ALA A O 1
ATOM 654 N N . GLY A 1 90 ? -3.191 -13.273 9.380 1.00 89.38 90 GLY A N 1
ATOM 655 C CA . GLY A 1 90 ? -2.249 -12.436 8.637 1.00 89.38 90 GLY A CA 1
ATOM 656 C C . GLY A 1 90 ? -1.980 -11.107 9.345 1.00 89.38 90 GLY A C 1
ATOM 657 O O . GLY A 1 90 ? -0.849 -10.632 9.333 1.00 89.38 90 GLY A O 1
ATOM 658 N N . VAL A 1 91 ? -3.003 -10.553 10.006 1.00 94.12 91 VAL A N 1
ATOM 659 C CA . VAL A 1 91 ? -2.938 -9.318 10.796 1.00 94.12 91 VAL A CA 1
ATOM 660 C C . VAL A 1 91 ? -3.502 -9.549 12.195 1.00 94.12 91 VAL A C 1
ATOM 662 O O . VAL A 1 91 ? -4.646 -9.973 12.351 1.00 94.12 91 VAL A O 1
ATOM 665 N N . THR A 1 92 ? -2.743 -9.220 13.234 1.00 95.31 92 THR A N 1
ATOM 666 C CA . THR A 1 92 ? -3.253 -9.205 14.616 1.00 95.31 92 THR A CA 1
ATOM 667 C C . THR A 1 92 ? -3.390 -7.780 15.128 1.00 95.31 92 THR A C 1
ATOM 669 O O . THR A 1 92 ? -2.438 -7.010 15.050 1.00 95.31 92 THR A O 1
ATOM 672 N N . VAL A 1 93 ? -4.549 -7.430 15.676 1.00 97.44 93 VAL A N 1
ATOM 673 C CA . VAL A 1 93 ? -4.800 -6.123 16.293 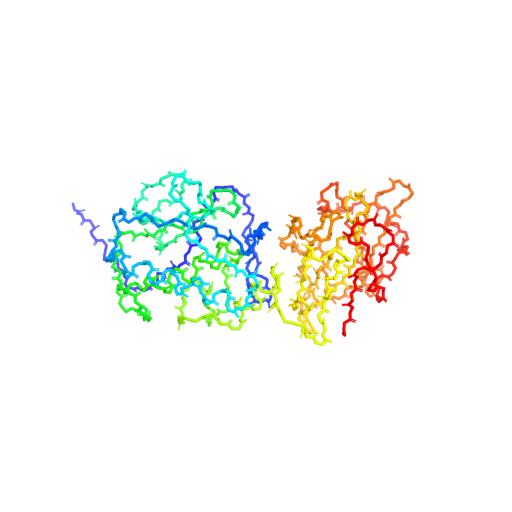1.00 97.44 93 VAL A CA 1
ATOM 674 C C . VAL A 1 93 ? -4.874 -6.298 17.802 1.00 97.44 93 VAL A C 1
ATOM 676 O O . VAL A 1 93 ? -5.686 -7.097 18.259 1.00 97.44 93 VAL A O 1
ATOM 679 N N . SER A 1 94 ? -4.068 -5.561 18.564 1.00 96.94 94 SER A N 1
ATOM 680 C CA . SER A 1 94 ? -4.084 -5.611 20.033 1.00 96.94 94 SER A CA 1
ATOM 681 C C . SER A 1 94 ? -3.946 -4.226 20.673 1.00 96.94 94 SER A C 1
ATOM 683 O O . SER A 1 94 ? -3.544 -3.248 20.031 1.00 96.94 94 SER A O 1
ATOM 685 N N . PHE A 1 95 ? -4.310 -4.130 21.956 1.00 97.38 95 PHE A N 1
ATOM 686 C CA . PHE A 1 95 ? -4.298 -2.888 22.730 1.00 97.38 95 PHE A CA 1
ATOM 687 C C . PHE A 1 95 ? -3.205 -2.935 23.802 1.00 97.38 95 PHE A C 1
ATOM 689 O O . PHE A 1 95 ? -3.362 -3.479 24.895 1.00 97.38 95 PHE A O 1
ATOM 696 N N . GLU A 1 96 ? -2.074 -2.317 23.495 1.00 95.44 96 GLU A N 1
ATOM 697 C CA . GLU A 1 96 ? -0.832 -2.455 24.248 1.00 95.44 96 GLU A CA 1
ATOM 698 C C . GLU A 1 96 ? -0.490 -1.181 25.025 1.00 95.44 96 GLU A C 1
ATOM 700 O O . GLU A 1 96 ? -1.077 -0.118 24.821 1.00 95.44 96 GLU A O 1
ATOM 705 N N . ARG A 1 97 ? 0.490 -1.256 25.932 1.00 91.81 97 ARG A N 1
ATOM 706 C CA . ARG A 1 97 ? 0.996 -0.077 26.654 1.00 91.81 97 ARG A CA 1
ATOM 707 C C . ARG A 1 97 ? 2.468 -0.191 26.969 1.00 91.81 97 ARG A C 1
ATOM 709 O O . ARG A 1 97 ? 2.966 -1.258 27.303 1.00 91.81 97 ARG A O 1
ATOM 716 N N . ALA A 1 98 ? 3.140 0.958 26.958 1.00 90.06 98 ALA A N 1
ATOM 717 C CA . ALA A 1 98 ? 4.553 1.072 27.293 1.00 90.06 98 ALA A CA 1
ATOM 718 C C . ALA A 1 98 ? 5.380 0.012 26.545 1.00 90.06 98 ALA A C 1
ATOM 720 O O . ALA A 1 98 ? 5.250 -0.106 25.330 1.00 90.06 98 ALA A O 1
ATOM 721 N N . THR A 1 99 ? 6.232 -0.743 27.239 1.00 89.81 99 THR A N 1
ATOM 722 C CA . THR A 1 99 ? 7.002 -1.832 26.625 1.00 89.81 99 THR A CA 1
ATOM 723 C C . THR A 1 99 ? 6.112 -3.047 26.406 1.00 89.81 99 THR A C 1
ATOM 725 O O . THR A 1 99 ? 5.583 -3.597 27.366 1.00 89.81 99 THR A O 1
ATOM 728 N N . HIS A 1 100 ? 6.001 -3.472 25.152 1.00 90.06 100 HIS A N 1
ATOM 729 C CA . HIS A 1 100 ? 5.208 -4.618 24.730 1.00 90.06 100 HIS A CA 1
ATOM 730 C C . HIS A 1 100 ? 5.875 -5.263 23.509 1.00 90.06 100 HIS A C 1
ATOM 732 O O . HIS A 1 100 ? 6.407 -4.568 22.640 1.00 90.06 100 HIS A O 1
ATOM 738 N N . GLY A 1 101 ? 5.897 -6.595 23.465 1.00 83.50 101 GLY A N 1
ATOM 739 C CA . GLY A 1 101 ? 6.551 -7.345 22.392 1.00 83.50 101 GLY A CA 1
ATOM 740 C C . GLY A 1 101 ? 8.014 -6.940 22.142 1.00 83.50 101 GLY A C 1
ATOM 741 O O . GLY A 1 101 ? 8.750 -6.551 23.050 1.00 83.50 101 GLY A O 1
ATOM 742 N N . ARG A 1 102 ? 8.443 -7.055 20.881 1.00 80.56 102 ARG A N 1
ATOM 743 C CA . ARG A 1 102 ? 9.768 -6.624 20.394 1.00 80.56 102 ARG A CA 1
ATOM 744 C C . ARG A 1 102 ? 9.641 -5.438 19.436 1.00 80.56 102 ARG A C 1
ATOM 746 O O . ARG A 1 102 ? 10.260 -5.423 18.378 1.00 80.56 102 ARG A O 1
ATOM 753 N N . CYS A 1 103 ? 8.803 -4.469 19.790 1.00 79.50 103 CYS A N 1
ATOM 754 C CA . CYS A 1 103 ? 8.600 -3.241 19.028 1.00 79.50 103 CYS A CA 1
ATOM 755 C C . CYS A 1 103 ? 8.849 -2.005 19.895 1.00 79.50 103 CYS A C 1
ATOM 757 O O . CYS A 1 103 ? 9.158 -2.098 21.085 1.00 79.50 103 CYS A O 1
ATOM 759 N N . ARG A 1 104 ? 8.763 -0.826 19.277 1.00 77.94 104 ARG A N 1
ATOM 760 C CA . ARG A 1 104 ? 9.000 0.443 19.958 1.00 77.94 104 ARG A CA 1
ATOM 761 C C . ARG A 1 104 ? 7.968 0.644 21.085 1.00 77.94 104 ARG A C 1
ATOM 763 O O . ARG A 1 104 ? 6.775 0.539 20.819 1.00 77.94 104 ARG A O 1
ATOM 770 N N . PRO A 1 105 ? 8.391 0.923 22.330 1.00 85.31 105 PRO A N 1
ATOM 771 C CA . PRO A 1 105 ? 7.456 1.145 23.428 1.00 85.31 105 PRO A CA 1
ATOM 772 C C . PRO A 1 105 ? 6.553 2.363 23.209 1.00 85.31 105 PRO A C 1
ATOM 774 O O . PRO A 1 105 ? 7.025 3.400 22.745 1.00 85.31 105 PRO A O 1
ATOM 777 N N . PHE A 1 106 ? 5.295 2.295 23.647 1.00 87.50 106 PHE A N 1
ATOM 778 C CA . PHE A 1 106 ? 4.437 3.482 23.687 1.00 87.50 106 PHE A CA 1
ATOM 779 C C . PHE A 1 106 ? 4.885 4.478 24.766 1.00 87.50 106 PHE A C 1
ATOM 781 O O . PHE A 1 106 ? 5.416 4.102 25.814 1.00 87.50 106 PHE A O 1
ATOM 788 N N . GLY A 1 107 ? 4.645 5.768 24.517 1.00 80.62 107 GLY A N 1
ATOM 789 C CA . GLY A 1 107 ? 4.909 6.852 25.469 1.00 80.62 107 GLY A CA 1
ATOM 790 C C . GLY A 1 107 ? 6.338 7.407 25.468 1.00 80.62 107 GLY A C 1
ATOM 791 O O . GLY A 1 107 ? 6.600 8.364 26.196 1.00 80.62 107 GLY A O 1
ATOM 792 N N . ILE A 1 108 ? 7.249 6.859 24.654 1.00 79.19 108 ILE A N 1
ATOM 793 C CA . ILE A 1 108 ? 8.571 7.474 24.414 1.00 79.19 108 ILE A CA 1
ATOM 794 C C . ILE A 1 108 ? 8.523 8.552 23.326 1.00 79.19 108 ILE A C 1
ATOM 796 O O . ILE A 1 108 ? 9.403 9.406 23.252 1.00 79.19 108 ILE A O 1
ATOM 800 N N . ASP A 1 109 ? 7.492 8.510 22.490 1.00 78.00 109 ASP A N 1
ATOM 801 C CA . ASP A 1 109 ? 7.162 9.521 21.500 1.00 78.00 109 ASP A CA 1
ATOM 802 C C . ASP A 1 109 ? 5.648 9.789 21.504 1.00 78.00 109 ASP A C 1
ATOM 804 O O . ASP A 1 109 ? 4.923 9.499 22.464 1.00 78.00 109 ASP A O 1
ATOM 808 N N . THR A 1 110 ? 5.182 10.443 20.450 1.00 78.88 110 THR A N 1
ATOM 809 C CA . THR A 1 110 ? 3.797 10.862 20.288 1.00 78.88 110 THR A CA 1
ATOM 810 C C . THR A 1 110 ? 2.934 9.828 19.570 1.00 78.88 110 THR A C 1
ATOM 812 O O . THR A 1 110 ? 1.746 10.111 19.424 1.00 78.88 110 THR A O 1
ATOM 815 N N . ALA A 1 111 ? 3.482 8.674 19.166 1.00 82.62 111 ALA A N 1
ATOM 816 C CA . ALA A 1 111 ? 2.723 7.612 18.521 1.00 82.62 111 ALA A CA 1
ATOM 817 C C . ALA A 1 111 ? 1.646 7.066 19.468 1.00 82.62 111 ALA A C 1
ATOM 819 O O . ALA A 1 111 ? 1.839 6.939 20.683 1.00 82.62 111 ALA A O 1
ATOM 820 N N . VAL A 1 112 ? 0.482 6.785 18.891 1.00 88.56 112 VAL A N 1
ATOM 821 C CA . VAL A 1 112 ? -0.707 6.267 19.596 1.00 88.56 112 VAL A CA 1
ATOM 822 C C . VAL A 1 112 ? -1.193 4.944 19.033 1.00 88.56 112 VAL A C 1
ATOM 824 O O . VAL A 1 112 ? -2.052 4.296 19.621 1.00 88.56 112 VAL A O 1
ATOM 827 N N . ALA A 1 113 ? -0.625 4.556 17.904 1.00 92.44 113 ALA A N 1
ATOM 828 C CA . ALA A 1 113 ? -0.736 3.261 17.289 1.00 92.44 113 ALA A CA 1
ATOM 829 C C . ALA A 1 113 ? 0.508 3.047 16.425 1.00 92.44 113 ALA A C 1
ATOM 831 O O . ALA A 1 113 ? 1.215 4.011 16.105 1.00 92.44 113 ALA A O 1
ATOM 832 N N . HIS A 1 114 ? 0.781 1.793 16.085 1.00 87.81 114 HIS A N 1
ATOM 833 C CA . HIS A 1 114 ? 1.751 1.456 15.053 1.00 87.81 114 HIS A CA 1
ATOM 834 C C . HIS A 1 114 ? 1.402 0.143 14.363 1.00 87.81 114 HIS A C 1
ATOM 836 O O . HIS A 1 114 ? 0.728 -0.720 14.927 1.00 87.81 114 HIS A O 1
ATOM 842 N N . THR A 1 115 ? 1.956 -0.030 13.167 1.00 90.06 115 THR A N 1
ATOM 843 C CA . THR A 1 115 ? 1.863 -1.266 12.390 1.00 90.06 115 THR A CA 1
ATOM 844 C C . THR A 1 115 ? 3.235 -1.905 12.216 1.00 90.06 115 THR A C 1
ATOM 846 O O . THR A 1 115 ? 4.206 -1.223 11.861 1.00 90.06 115 THR A O 1
ATOM 849 N N . GLY A 1 116 ? 3.303 -3.217 12.440 1.00 83.00 116 GLY A N 1
ATOM 850 C CA . GLY A 1 116 ? 4.492 -4.049 12.282 1.00 83.00 116 GLY A CA 1
ATOM 851 C C . GLY A 1 116 ? 4.986 -4.197 10.838 1.00 83.00 116 GLY A C 1
ATOM 852 O O . GLY A 1 116 ? 4.519 -3.504 9.931 1.00 83.00 116 GLY A O 1
ATOM 853 N N . PRO A 1 117 ? 5.981 -5.068 10.606 1.00 79.75 117 PRO A N 1
ATOM 854 C CA . PRO A 1 117 ? 6.417 -5.437 9.261 1.00 79.75 117 PRO A CA 1
ATOM 855 C C . PRO A 1 117 ? 5.256 -5.978 8.419 1.00 79.75 117 PRO A C 1
ATOM 857 O O . PRO A 1 117 ? 4.306 -6.530 8.964 1.00 79.75 117 PRO A O 1
ATOM 860 N N . ILE A 1 118 ? 5.353 -5.830 7.099 1.00 76.75 118 ILE A N 1
ATOM 861 C CA . ILE A 1 118 ? 4.350 -6.332 6.152 1.00 76.75 118 ILE A CA 1
ATOM 862 C C . ILE A 1 118 ? 4.691 -7.768 5.772 1.00 76.75 118 ILE A C 1
ATOM 864 O O . ILE A 1 118 ? 5.852 -8.076 5.503 1.00 76.75 118 ILE A O 1
ATOM 868 N N . GLY A 1 119 ? 3.672 -8.625 5.728 1.00 71.19 119 GLY A N 1
ATOM 869 C CA . GLY A 1 119 ? 3.802 -10.050 5.432 1.00 71.19 119 GLY A CA 1
ATOM 870 C C . GLY A 1 119 ? 3.582 -10.899 6.681 1.00 71.19 119 GLY A C 1
ATOM 871 O O . GLY A 1 119 ? 2.665 -10.644 7.467 1.00 71.19 119 GLY A O 1
ATOM 872 N N . ALA A 1 120 ? 4.408 -11.927 6.876 1.00 65.06 120 ALA A N 1
ATOM 873 C CA . ALA A 1 120 ? 4.273 -12.819 8.023 1.00 65.06 120 ALA A CA 1
ATOM 874 C C . ALA A 1 120 ? 4.390 -12.047 9.351 1.00 65.06 120 ALA A C 1
ATOM 876 O O . ALA A 1 120 ? 5.364 -11.331 9.573 1.00 65.06 120 ALA A O 1
ATOM 877 N N . GLN A 1 121 ? 3.426 -12.259 10.256 1.00 74.44 121 GLN A N 1
ATOM 878 C CA . GLN A 1 121 ? 3.357 -11.613 11.577 1.00 74.44 121 GLN A CA 1
ATOM 879 C C . GLN A 1 121 ? 3.093 -10.097 11.518 1.00 74.44 121 GLN A C 1
ATOM 881 O O . GLN A 1 121 ? 3.575 -9.352 12.374 1.00 74.44 121 GLN A O 1
ATOM 886 N N . THR A 1 122 ? 2.316 -9.631 10.533 1.00 89.12 122 THR A N 1
ATOM 887 C CA . THR A 1 122 ? 1.829 -8.244 10.533 1.00 89.12 122 THR A CA 1
ATOM 888 C C . THR A 1 122 ? 0.947 -8.014 11.765 1.00 89.12 122 THR A C 1
ATOM 890 O O . THR A 1 122 ? 0.091 -8.833 12.101 1.00 89.12 122 THR A O 1
ATOM 893 N N . TYR A 1 123 ? 1.135 -6.888 12.449 1.00 92.62 123 TYR A N 1
ATOM 894 C CA . TYR A 1 123 ? 0.332 -6.508 13.610 1.00 92.62 123 TYR A CA 1
ATOM 895 C C . TYR A 1 123 ? -0.027 -5.026 13.576 1.00 92.62 123 TYR A C 1
ATOM 897 O O . TYR A 1 123 ? 0.725 -4.227 13.021 1.00 92.62 123 TYR A O 1
ATOM 905 N N . ILE A 1 124 ? -1.133 -4.663 14.219 1.00 95.69 124 ILE A N 1
ATOM 906 C CA . ILE A 1 124 ? -1.497 -3.291 14.574 1.00 95.69 124 ILE A CA 1
ATOM 907 C C . ILE A 1 124 ? -1.578 -3.242 16.098 1.00 95.69 124 ILE A C 1
ATOM 909 O O . ILE A 1 124 ? -2.392 -3.947 16.689 1.00 95.69 124 ILE A O 1
ATOM 913 N N . HIS A 1 125 ? -0.765 -2.414 16.746 1.00 96.31 125 HIS A N 1
ATOM 914 C CA . HIS A 1 125 ? -0.930 -2.159 18.178 1.00 96.31 125 HIS A CA 1
ATOM 915 C C . HIS A 1 125 ? -1.497 -0.766 18.392 1.00 96.31 125 HIS A C 1
ATOM 917 O O . HIS A 1 125 ? -1.063 0.193 17.754 1.00 96.31 125 HIS A O 1
ATOM 923 N N . ILE A 1 126 ? -2.426 -0.660 19.333 1.00 96.94 126 ILE A N 1
ATOM 924 C CA . ILE A 1 126 ? -3.079 0.580 19.746 1.00 96.94 126 ILE A CA 1
ATOM 925 C C . ILE A 1 126 ? -2.662 0.897 21.188 1.00 96.94 126 ILE A C 1
ATOM 927 O O . ILE A 1 126 ? -2.710 0.016 22.040 1.00 96.94 126 ILE A O 1
ATOM 931 N N . ASP A 1 127 ? -2.267 2.137 21.491 1.00 95.75 127 ASP A N 1
ATOM 932 C CA . ASP A 1 127 ? -1.860 2.541 22.847 1.00 95.75 127 ASP A CA 1
ATOM 933 C C . ASP A 1 127 ? -3.080 2.652 23.774 1.00 95.75 127 ASP A C 1
ATOM 935 O O . ASP A 1 127 ? -3.772 3.678 23.805 1.00 95.75 127 ASP A O 1
ATOM 939 N N . HIS A 1 128 ? -3.340 1.623 24.586 1.00 94.12 128 HIS A N 1
ATOM 940 C CA . HIS A 1 128 ? -4.461 1.630 25.534 1.00 94.12 128 HIS A CA 1
ATOM 941 C C . HIS A 1 128 ? -4.305 2.701 26.627 1.00 94.12 128 HIS A C 1
ATOM 943 O O . HIS A 1 128 ? -5.262 3.023 27.330 1.00 94.12 128 HIS A O 1
ATOM 949 N N . GLY A 1 129 ? -3.112 3.290 26.784 1.00 91.31 129 GLY A N 1
ATOM 950 C CA . GLY A 1 129 ? -2.862 4.394 27.707 1.00 91.31 129 GLY A CA 1
ATOM 951 C C . GLY A 1 129 ? -3.472 5.735 27.278 1.00 91.31 129 GLY A C 1
ATOM 952 O O . GLY A 1 129 ? -3.353 6.712 28.025 1.00 91.31 129 GLY A O 1
ATOM 953 N N . ARG A 1 130 ? -4.093 5.818 26.094 1.00 93.62 130 ARG A N 1
ATOM 954 C CA . ARG A 1 130 ? -4.714 7.040 25.560 1.00 93.62 130 ARG A CA 1
ATOM 955 C C . ARG A 1 130 ? -6.218 7.095 25.815 1.00 93.62 130 ARG A C 1
ATOM 957 O O . ARG A 1 130 ? -6.879 6.092 26.052 1.00 93.62 130 ARG A O 1
ATOM 964 N N . ALA A 1 131 ? -6.762 8.308 25.750 1.00 94.81 131 ALA A N 1
ATOM 965 C CA . ALA A 1 131 ? -8.201 8.515 25.764 1.00 94.81 131 ALA A CA 1
ATOM 966 C C . ALA A 1 131 ? -8.749 8.262 24.355 1.00 94.81 131 ALA A C 1
ATOM 968 O O . ALA A 1 131 ? -8.487 9.040 23.438 1.00 94.81 131 ALA A O 1
ATOM 969 N N . TRP A 1 132 ? -9.505 7.183 24.189 1.00 96.88 132 TRP A N 1
ATOM 970 C CA . TRP A 1 132 ? -10.107 6.812 22.913 1.00 96.88 132 TRP A CA 1
ATOM 971 C C . TRP A 1 132 ? -11.568 7.256 22.847 1.00 96.88 132 TRP A C 1
ATOM 973 O O . TRP A 1 132 ? -12.300 7.205 23.836 1.00 96.88 132 TRP A O 1
ATOM 983 N N . LYS A 1 133 ? -11.986 7.696 21.663 1.00 96.56 133 LYS A N 1
ATOM 984 C CA . LYS A 1 133 ? -13.387 7.854 21.263 1.00 96.56 133 LYS A CA 1
ATOM 985 C C . LYS A 1 133 ? -13.643 6.949 20.065 1.00 96.56 133 LYS A C 1
ATOM 987 O O . LYS A 1 133 ? -12.711 6.504 19.402 1.00 96.56 133 LYS A O 1
ATOM 992 N N . ARG A 1 134 ? -14.909 6.658 19.804 1.00 97.12 134 ARG A N 1
ATOM 993 C CA . ARG A 1 134 ? -15.315 5.702 18.775 1.00 97.12 134 ARG A CA 1
ATOM 994 C C . ARG A 1 134 ? -14.918 6.162 17.363 1.00 97.12 134 ARG A C 1
ATOM 996 O O . ARG A 1 134 ? -14.166 5.480 16.674 1.00 97.12 134 ARG A O 1
ATOM 1003 N N . ASP A 1 135 ? -15.384 7.337 16.967 1.00 95.31 135 ASP A N 1
ATOM 1004 C CA . ASP A 1 135 ? -15.204 7.938 15.645 1.00 95.31 135 ASP A CA 1
ATOM 1005 C C . ASP A 1 135 ? -15.264 9.472 15.742 1.00 95.31 135 ASP A C 1
ATOM 1007 O O . ASP A 1 135 ? -15.283 10.033 16.844 1.00 95.31 135 ASP A O 1
ATOM 1011 N N . GLY A 1 136 ? -15.248 10.159 14.606 1.00 93.44 136 GLY A N 1
ATOM 1012 C CA . GLY A 1 136 ? -15.113 11.604 14.498 1.00 93.44 136 GLY A CA 1
ATOM 1013 C C . GLY A 1 136 ? -13.659 12.028 14.306 1.00 93.44 136 GLY A C 1
ATOM 1014 O O . GLY A 1 136 ? -12.725 11.239 14.374 1.00 93.44 136 GLY A O 1
ATOM 1015 N N . LEU A 1 137 ? -13.436 13.329 14.150 1.00 92.06 137 LEU A N 1
ATOM 1016 C CA . LEU A 1 137 ? -12.088 13.877 14.255 1.00 92.06 137 LEU A CA 1
ATOM 1017 C C . LEU A 1 137 ? -11.642 13.964 15.718 1.00 92.06 137 LEU A C 1
ATOM 1019 O O . LEU A 1 137 ? -12.446 13.957 16.666 1.00 92.06 137 LEU A O 1
ATOM 1023 N N . ARG A 1 138 ? -10.322 14.066 15.884 1.00 88.12 138 ARG A N 1
ATOM 1024 C CA . ARG A 1 138 ? -9.669 14.274 17.174 1.00 88.12 138 ARG A CA 1
ATOM 1025 C C . ARG A 1 138 ? -10.299 15.444 17.929 1.00 88.12 138 ARG A C 1
ATOM 1027 O O . ARG A 1 138 ? -10.474 16.531 17.386 1.00 88.12 138 ARG A O 1
ATOM 1034 N N . GLU A 1 139 ? -10.564 15.236 19.214 1.00 89.50 139 GLU A N 1
ATOM 1035 C CA . GLU A 1 139 ? -11.200 16.231 20.076 1.00 89.50 139 GLU A CA 1
ATOM 1036 C C . GLU A 1 139 ? -10.446 16.338 21.404 1.00 89.50 139 GLU A C 1
ATOM 1038 O O . GLU A 1 139 ? -10.548 15.485 22.287 1.00 89.50 139 GLU A O 1
ATOM 1043 N N . GLY A 1 140 ? -9.621 17.378 21.535 1.00 90.31 140 GLY A N 1
ATOM 1044 C CA . GLY A 1 140 ? -8.725 17.527 22.680 1.00 90.31 140 GLY A CA 1
ATOM 1045 C C . GLY A 1 140 ? -7.793 16.317 22.836 1.00 90.31 140 GLY A C 1
ATOM 1046 O O . GLY A 1 140 ? -6.933 16.056 21.987 1.00 90.31 140 GLY A O 1
ATOM 1047 N N . GLN A 1 141 ? -7.953 15.585 23.941 1.00 88.44 141 GLN A N 1
ATOM 1048 C CA . GLN A 1 141 ? -7.190 14.365 24.223 1.00 88.44 141 GLN A CA 1
ATOM 1049 C C . GLN A 1 141 ? -7.812 13.090 23.637 1.00 88.44 141 GLN A C 1
ATOM 1051 O O . GLN A 1 141 ? -7.130 12.068 23.624 1.00 88.44 141 GLN A O 1
ATOM 1056 N N . PHE A 1 142 ? -9.065 13.143 23.171 1.00 93.31 142 PHE A N 1
ATOM 1057 C CA . PHE A 1 142 ? -9.787 11.981 22.664 1.00 93.31 142 PHE A CA 1
ATOM 1058 C C . PHE A 1 142 ? -9.401 11.677 21.217 1.00 93.31 142 PHE A C 1
ATOM 1060 O O . PHE A 1 142 ? -9.539 12.525 20.328 1.00 93.31 142 PHE A O 1
ATOM 1067 N N . ILE A 1 143 ? -8.920 10.457 21.001 1.00 94.31 143 ILE A N 1
ATOM 1068 C CA . ILE A 1 143 ? -8.407 9.963 19.724 1.00 94.31 143 ILE A CA 1
ATOM 1069 C C . ILE A 1 143 ? -9.443 9.018 19.104 1.00 94.31 143 ILE A C 1
ATOM 1071 O O . ILE A 1 143 ? -9.892 8.099 19.791 1.00 94.31 143 ILE A O 1
ATOM 1075 N N . PRO A 1 144 ? -9.869 9.245 17.853 1.00 96.31 144 PRO A N 1
ATOM 1076 C CA . PRO A 1 144 ? -10.866 8.410 17.191 1.00 96.31 144 PRO A CA 1
ATOM 1077 C C . PRO A 1 144 ? -10.292 7.058 16.760 1.00 96.31 144 PRO A C 1
ATOM 1079 O O . PRO A 1 144 ? -9.450 6.985 15.868 1.00 96.31 144 PRO A O 1
ATOM 1082 N N . LEU A 1 145 ? -10.793 5.980 17.365 1.00 97.62 145 LEU A N 1
ATOM 1083 C CA . LEU A 1 145 ? -10.329 4.620 17.097 1.00 97.62 145 LEU A CA 1
ATOM 1084 C C . LEU A 1 145 ? -10.585 4.205 15.640 1.00 97.62 145 LEU A C 1
ATOM 1086 O O . LEU A 1 145 ? -9.724 3.584 15.025 1.00 97.62 145 LEU A O 1
ATOM 1090 N N . TYR A 1 146 ? -11.723 4.607 15.063 1.00 98.31 146 TYR A N 1
ATOM 1091 C CA . TYR A 1 146 ? -12.041 4.354 13.655 1.00 98.31 146 TYR A CA 1
ATOM 1092 C C . TYR A 1 146 ? -10.999 4.932 12.685 1.00 98.31 146 TYR A C 1
ATOM 1094 O O . TYR A 1 146 ? -10.473 4.207 11.843 1.00 98.31 146 TYR A O 1
ATOM 1102 N N . GLN A 1 147 ? -10.679 6.224 12.817 1.00 97.38 147 GLN A N 1
ATOM 1103 C CA . GLN A 1 147 ? -9.683 6.894 11.976 1.00 97.38 147 GLN A CA 1
ATOM 1104 C C . GLN A 1 147 ? -8.308 6.233 12.129 1.00 97.38 147 GLN A C 1
ATOM 1106 O O . GLN A 1 147 ? -7.604 6.041 11.140 1.00 97.38 147 GLN A O 1
ATOM 1111 N N . THR A 1 148 ? -7.939 5.857 13.359 1.00 97.00 148 THR A N 1
ATOM 1112 C CA . THR A 1 148 ? -6.683 5.153 13.632 1.00 97.00 148 THR A CA 1
ATOM 1113 C C . THR A 1 148 ? -6.649 3.779 12.967 1.00 97.00 148 THR A C 1
ATOM 1115 O O . THR A 1 148 ? -5.673 3.483 12.289 1.00 97.00 148 THR A O 1
ATOM 1118 N N . PHE A 1 149 ? -7.709 2.967 13.058 1.00 98.25 149 PHE A N 1
ATOM 1119 C CA . PHE A 1 149 ? -7.774 1.697 12.323 1.00 98.25 149 PHE A CA 1
ATOM 1120 C C . PHE A 1 149 ? -7.659 1.891 10.816 1.00 98.25 149 PHE A C 1
ATOM 1122 O O . PHE A 1 149 ? -6.915 1.163 10.163 1.00 98.25 149 PHE A O 1
ATOM 1129 N N . LEU A 1 150 ? -8.360 2.884 10.267 1.00 97.94 150 LEU A N 1
ATOM 1130 C CA . LEU A 1 150 ? -8.316 3.171 8.840 1.00 97.94 150 LEU A CA 1
ATOM 1131 C C . LEU A 1 150 ? -6.898 3.559 8.384 1.00 97.94 150 LEU A C 1
ATOM 1133 O O . LEU A 1 150 ? -6.442 3.058 7.358 1.00 97.94 150 LEU A O 1
ATOM 1137 N N . HIS A 1 151 ? -6.184 4.374 9.165 1.00 95.94 151 HIS A N 1
ATOM 1138 C CA . HIS A 1 151 ? -4.788 4.743 8.908 1.00 95.94 151 HIS A CA 1
ATOM 1139 C C . HIS A 1 151 ? -3.838 3.538 9.007 1.00 95.94 151 HIS A C 1
ATOM 1141 O O . HIS A 1 151 ? -3.079 3.257 8.083 1.00 95.94 151 HIS A O 1
ATOM 1147 N N . GLU A 1 152 ? -3.888 2.777 10.102 1.00 95.88 152 GLU A N 1
ATOM 1148 C CA . GLU A 1 152 ? -2.988 1.632 10.302 1.00 95.88 152 GLU A CA 1
ATOM 1149 C C . GLU A 1 152 ? -3.232 0.516 9.269 1.00 95.88 152 GLU A C 1
ATOM 1151 O O . GLU A 1 152 ? -2.290 -0.126 8.809 1.00 95.88 152 GLU A O 1
ATOM 1156 N N . LEU A 1 153 ? -4.470 0.339 8.793 1.00 96.69 153 LEU A N 1
ATOM 1157 C CA . LEU A 1 153 ? -4.754 -0.545 7.658 1.00 96.69 153 LEU A CA 1
ATOM 1158 C C . LEU A 1 153 ? -4.071 -0.086 6.362 1.00 96.69 153 LEU A C 1
ATOM 1160 O O . LEU A 1 153 ? -3.633 -0.928 5.582 1.00 96.69 153 LEU A O 1
ATOM 1164 N N . GLY A 1 154 ? -3.896 1.219 6.143 1.00 93.25 154 GLY A N 1
ATOM 1165 C CA . GLY A 1 154 ? -3.076 1.710 5.035 1.00 93.25 154 GLY A CA 1
ATOM 1166 C C . GLY A 1 154 ? -1.625 1.232 5.149 1.00 93.25 154 GLY A C 1
ATOM 1167 O O . GLY A 1 154 ? -1.035 0.809 4.155 1.00 93.25 154 GLY A O 1
ATOM 1168 N N . HIS A 1 155 ? -1.072 1.199 6.366 1.00 90.00 155 HIS A N 1
ATOM 1169 C CA . HIS A 1 155 ? 0.243 0.609 6.624 1.00 90.00 155 HIS A CA 1
ATOM 1170 C C . HIS A 1 155 ? 0.296 -0.898 6.393 1.00 90.00 155 HIS A C 1
ATOM 1172 O O . HIS A 1 155 ? 1.257 -1.365 5.781 1.00 90.00 155 HIS A O 1
ATOM 1178 N N . VAL A 1 156 ? -0.724 -1.644 6.824 1.00 91.94 156 VAL A N 1
ATOM 1179 C CA . VAL A 1 156 ? -0.862 -3.081 6.520 1.00 91.94 156 VAL A CA 1
ATOM 1180 C C . VAL A 1 156 ? -0.831 -3.317 5.012 1.00 91.94 156 VAL A C 1
ATOM 1182 O O . VAL A 1 156 ? -0.165 -4.233 4.534 1.00 91.94 156 VAL A O 1
ATOM 1185 N N . LEU A 1 157 ? -1.507 -2.453 4.256 1.00 88.62 157 LEU A N 1
ATOM 1186 C CA . LEU A 1 157 ? -1.562 -2.514 2.803 1.00 88.62 157 LEU A CA 1
ATOM 1187 C C . LEU A 1 157 ? -0.272 -2.058 2.118 1.00 88.62 157 LEU A C 1
ATOM 1189 O O . LEU A 1 157 ? -0.183 -2.193 0.905 1.00 88.62 157 LEU A O 1
ATOM 1193 N N . GLY A 1 158 ? 0.738 -1.552 2.825 1.00 80.31 158 GLY A N 1
ATOM 1194 C CA . GLY A 1 158 ? 1.977 -1.124 2.174 1.00 80.31 158 GLY A CA 1
ATOM 1195 C C . GLY A 1 158 ? 2.120 0.357 1.931 1.00 80.31 158 GLY A C 1
ATOM 1196 O O . GLY A 1 158 ? 3.139 0.773 1.383 1.00 80.31 158 GLY A O 1
ATOM 1197 N N . LEU A 1 159 ? 1.182 1.177 2.387 1.00 80.88 159 LEU A N 1
ATOM 1198 C CA . LEU A 1 159 ? 1.378 2.617 2.405 1.00 80.88 159 LEU A CA 1
ATOM 1199 C C . LEU A 1 159 ? 2.257 3.008 3.586 1.00 80.88 159 LEU A C 1
ATOM 1201 O O . LEU A 1 159 ? 2.173 2.466 4.679 1.00 80.88 159 LEU A O 1
ATOM 1205 N N . GLY A 1 160 ? 3.130 3.969 3.386 1.00 78.94 160 GLY A N 1
ATOM 1206 C CA . GLY A 1 160 ? 3.765 4.749 4.434 1.00 78.94 160 GLY A CA 1
ATOM 1207 C C . GLY A 1 160 ? 3.021 6.065 4.622 1.00 78.94 160 GLY A C 1
ATOM 1208 O O . GLY A 1 160 ? 1.909 6.240 4.125 1.00 78.94 160 GLY A O 1
ATOM 1209 N N . HIS A 1 161 ? 3.620 6.996 5.361 1.00 79.25 161 HIS A N 1
ATOM 1210 C CA . HIS A 1 161 ? 2.981 8.290 5.563 1.00 79.25 161 HIS A CA 1
ATOM 1211 C C . HIS A 1 161 ? 2.990 9.140 4.299 1.00 79.25 161 HIS A C 1
ATOM 1213 O O . HIS A 1 161 ? 3.951 9.113 3.524 1.00 79.25 161 HIS A O 1
ATOM 1219 N N . SER A 1 162 ? 1.958 9.969 4.179 1.00 74.62 162 SER A N 1
ATOM 1220 C CA . SER A 1 162 ? 1.854 11.012 3.172 1.00 74.62 162 SER A CA 1
ATOM 1221 C C . SER A 1 162 ? 2.254 12.397 3.723 1.00 74.62 162 SER A C 1
ATOM 1223 O O . SER A 1 162 ? 1.855 12.755 4.829 1.00 74.62 162 SER A O 1
ATOM 1225 N N . PRO A 1 163 ? 3.008 13.219 2.974 1.00 66.31 163 PRO A N 1
ATOM 1226 C CA . PRO A 1 163 ? 3.228 14.638 3.186 1.00 66.31 163 PRO A CA 1
ATOM 1227 C C . PRO A 1 163 ? 2.029 15.488 2.755 1.00 66.31 163 PRO A C 1
ATOM 1229 O O . PRO A 1 163 ? 2.029 16.680 3.048 1.00 66.31 163 PRO A O 1
ATOM 1232 N N . ASP A 1 164 ? 1.039 14.926 2.048 1.00 73.88 164 ASP A N 1
ATOM 1233 C CA . ASP A 1 164 ? -0.213 15.627 1.766 1.00 73.88 164 ASP A CA 1
ATOM 1234 C C . ASP A 1 164 ? -0.981 15.802 3.087 1.00 73.88 164 ASP A C 1
ATOM 1236 O O . ASP A 1 164 ? -1.422 14.809 3.663 1.00 73.88 164 ASP A O 1
ATOM 1240 N N . PRO A 1 165 ? -1.159 17.034 3.598 1.00 78.44 165 PRO A N 1
ATOM 1241 C CA . PRO A 1 165 ? -1.807 17.257 4.889 1.00 78.44 165 PRO A CA 1
ATOM 1242 C C . PRO A 1 165 ? -3.299 16.904 4.884 1.00 78.44 165 PRO A C 1
ATOM 1244 O O . PRO A 1 165 ? -3.895 16.791 5.955 1.00 78.44 165 PRO A O 1
ATOM 1247 N N . ALA A 1 166 ? -3.915 16.761 3.706 1.00 85.62 166 ALA A N 1
ATOM 1248 C CA . ALA A 1 166 ? -5.293 16.307 3.595 1.00 85.62 166 ALA A CA 1
ATOM 1249 C C . ALA A 1 166 ? -5.409 14.780 3.706 1.00 85.62 166 ALA A C 1
ATOM 1251 O O . ALA A 1 166 ? -6.477 14.298 4.067 1.00 85.62 166 ALA A O 1
ATOM 1252 N N . ALA A 1 167 ? -4.335 14.034 3.429 1.00 85.25 167 ALA A N 1
ATOM 1253 C CA . ALA A 1 167 ? -4.347 12.578 3.395 1.00 85.25 167 ALA A CA 1
ATOM 1254 C C . ALA A 1 167 ? -4.712 11.946 4.739 1.00 85.25 167 ALA A C 1
ATOM 1256 O O . ALA A 1 167 ? -4.278 12.403 5.807 1.00 85.25 167 ALA A O 1
ATOM 1257 N N . LEU A 1 168 ? -5.405 10.811 4.667 1.00 93.44 168 LEU A N 1
ATOM 1258 C CA . LEU A 1 168 ? -5.593 9.930 5.810 1.00 93.44 168 LEU A CA 1
ATOM 1259 C C . LEU A 1 168 ? -4.254 9.401 6.324 1.00 93.44 168 LEU A C 1
ATOM 1261 O O . LEU A 1 168 ? -4.050 9.358 7.535 1.00 93.44 168 LEU A O 1
ATOM 1265 N N . MET A 1 169 ? -3.333 9.027 5.435 1.00 88.62 169 MET A N 1
ATOM 1266 C CA . MET A 1 169 ? -1.998 8.564 5.826 1.00 88.62 169 MET A CA 1
ATOM 1267 C C . MET A 1 169 ? -1.040 9.705 6.177 1.00 88.62 169 MET A C 1
ATOM 1269 O O . MET A 1 169 ? 0.156 9.472 6.357 1.00 88.62 169 MET A O 1
ATOM 1273 N N . SER A 1 170 ? -1.505 10.954 6.263 1.00 84.75 170 SER A N 1
ATOM 1274 C CA . SER A 1 170 ? -0.690 11.990 6.893 1.00 84.75 170 SER A CA 1
ATOM 1275 C C . SER A 1 170 ? -0.468 11.653 8.363 1.00 84.75 170 SER A C 1
ATOM 1277 O O . SER A 1 170 ? -1.251 10.948 8.993 1.00 84.75 170 SER A O 1
ATOM 1279 N N . THR A 1 171 ? 0.603 12.167 8.947 1.00 81.62 171 THR A N 1
ATOM 1280 C CA . THR A 1 171 ? 0.944 11.865 10.341 1.00 81.62 171 THR A CA 1
ATOM 1281 C C . THR A 1 171 ? -0.024 12.449 11.373 1.00 81.62 171 THR A C 1
ATOM 1283 O O . THR A 1 171 ? 0.017 12.082 12.546 1.00 81.62 171 THR A O 1
ATOM 1286 N N . ASN A 1 172 ? -0.874 13.394 10.972 1.00 82.50 172 ASN A N 1
ATOM 1287 C CA . ASN A 1 172 ? -1.905 13.983 11.819 1.00 82.50 172 ASN A CA 1
ATOM 1288 C C . ASN A 1 172 ? -3.174 14.224 10.983 1.00 82.50 172 ASN A C 1
ATOM 1290 O O . ASN A 1 172 ? -3.495 15.378 10.666 1.00 82.50 172 ASN A O 1
ATOM 1294 N N . PRO A 1 173 ? -3.888 13.152 10.608 1.00 87.75 173 PRO A N 1
ATOM 1295 C CA . PRO A 1 173 ? -4.958 13.240 9.631 1.00 87.75 173 PRO A CA 1
ATOM 1296 C C . PRO A 1 173 ? -6.135 14.056 10.150 1.00 87.75 173 PRO A C 1
ATOM 1298 O O . PRO A 1 173 ? -6.625 13.863 11.264 1.00 87.75 173 PRO A O 1
ATOM 1301 N N . GLN A 1 174 ? -6.613 14.966 9.303 1.00 90.88 174 GLN A N 1
ATOM 1302 C CA . GLN A 1 174 ? -7.796 15.798 9.555 1.00 90.88 174 GLN A CA 1
ATOM 1303 C C . GLN A 1 174 ? -9.020 15.305 8.765 1.00 90.88 174 GLN A C 1
ATOM 1305 O O . GLN A 1 174 ? -9.932 16.072 8.467 1.00 90.88 174 GLN A O 1
ATOM 1310 N N . THR A 1 175 ? -9.035 14.015 8.423 1.00 93.19 175 THR A N 1
ATOM 1311 C CA . THR A 1 175 ? -10.088 13.341 7.654 1.00 93.19 175 THR A CA 1
ATOM 1312 C C . THR A 1 175 ? -10.369 11.954 8.227 1.00 93.19 175 THR A C 1
ATOM 1314 O O . THR A 1 175 ? -9.483 11.321 8.791 1.00 93.19 175 THR A O 1
ATOM 1317 N N . GLU A 1 176 ? -11.592 11.461 8.062 1.00 93.31 176 GLU A N 1
ATOM 1318 C CA . GLU A 1 176 ? -11.983 10.077 8.382 1.00 93.31 176 GLU A CA 1
ATOM 1319 C C . GLU A 1 176 ? -12.302 9.267 7.120 1.00 93.31 176 GLU A C 1
ATOM 1321 O O . GLU A 1 176 ? -13.099 8.328 7.143 1.00 93.31 176 GLU A O 1
ATOM 1326 N N . ARG A 1 177 ? -11.743 9.687 5.985 1.00 94.81 177 ARG A N 1
ATOM 1327 C CA . ARG A 1 177 ? -11.998 9.102 4.670 1.00 94.81 177 ARG A CA 1
ATOM 1328 C C . ARG A 1 177 ? -10.678 8.807 3.988 1.00 94.81 177 ARG A C 1
ATOM 1330 O O . ARG A 1 177 ? -9.710 9.532 4.183 1.00 94.81 177 ARG A O 1
ATOM 1337 N N . VAL A 1 178 ? -10.670 7.781 3.145 1.00 93.88 178 VAL A N 1
ATOM 1338 C CA . VAL A 1 178 ? -9.553 7.529 2.233 1.00 93.88 178 VAL A CA 1
ATOM 1339 C C . VAL A 1 178 ? -9.568 8.616 1.151 1.00 93.88 178 VAL A C 1
ATOM 1341 O O . VAL A 1 178 ? -10.468 8.660 0.301 1.00 93.88 178 VAL A O 1
ATOM 1344 N N . GLU A 1 179 ? -8.599 9.529 1.190 1.00 89.81 179 GLU A N 1
ATOM 1345 C CA . GLU A 1 179 ? -8.562 10.672 0.282 1.00 89.81 179 GLU A CA 1
ATOM 1346 C C . GLU A 1 179 ? -8.017 10.288 -1.093 1.00 89.81 179 GLU A C 1
ATOM 1348 O O . GLU A 1 179 ? -7.750 9.128 -1.410 1.00 89.81 179 GLU A O 1
ATOM 1353 N N . ARG A 1 180 ? -7.941 11.265 -2.001 1.00 80.25 180 ARG A N 1
ATOM 1354 C CA . ARG A 1 180 ? -7.422 11.033 -3.357 1.00 80.25 180 ARG A CA 1
ATOM 1355 C C . ARG A 1 180 ? -6.010 10.453 -3.322 1.00 80.25 180 ARG A C 1
ATOM 1357 O O . ARG A 1 180 ? -5.771 9.433 -3.952 1.00 80.25 180 ARG A O 1
ATOM 1364 N N . SER A 1 181 ? -5.108 11.091 -2.585 1.00 75.31 181 SER A N 1
ATOM 1365 C CA . SER A 1 181 ? -3.704 10.696 -2.573 1.00 75.31 181 SER A CA 1
ATOM 1366 C C . SER A 1 181 ? -3.522 9.304 -1.944 1.00 75.31 181 SER A C 1
ATOM 1368 O O . SER A 1 181 ? -2.705 8.529 -2.435 1.00 75.31 181 SER A O 1
ATOM 1370 N N . ASP A 1 182 ? -4.355 8.938 -0.957 1.00 82.31 182 ASP A N 1
ATOM 1371 C CA . ASP A 1 182 ? -4.364 7.604 -0.336 1.00 82.31 182 ASP A CA 1
ATOM 1372 C C . ASP A 1 182 ? -4.820 6.535 -1.341 1.00 82.31 182 ASP A C 1
ATOM 1374 O O . ASP A 1 182 ? -4.187 5.485 -1.483 1.00 82.31 182 ASP A O 1
ATOM 1378 N N . ARG A 1 183 ? -5.898 6.830 -2.087 1.00 83.00 183 ARG A N 1
ATOM 1379 C CA . ARG A 1 183 ? -6.418 5.973 -3.165 1.00 83.00 183 ARG A CA 1
ATOM 1380 C C . ARG A 1 183 ? -5.388 5.762 -4.261 1.00 83.00 183 ARG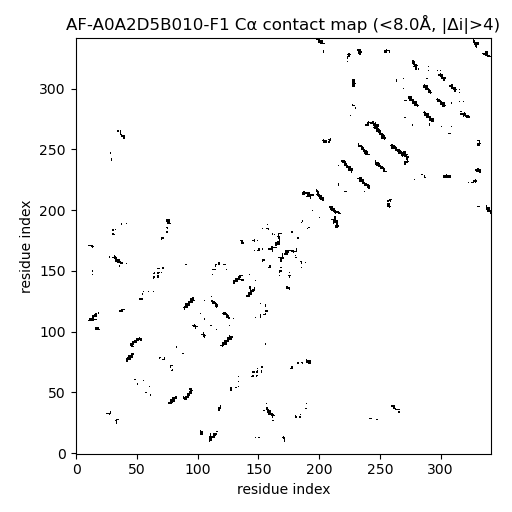 A C 1
ATOM 1382 O O . ARG A 1 183 ? -5.192 4.634 -4.699 1.00 83.00 183 ARG A O 1
ATOM 1389 N N . ASP A 1 184 ? -4.743 6.831 -4.703 1.00 72.19 184 ASP A N 1
ATOM 1390 C CA . ASP A 1 184 ? -3.726 6.751 -5.745 1.00 72.19 184 ASP A CA 1
ATOM 1391 C C . ASP A 1 184 ? -2.534 5.920 -5.244 1.00 72.19 184 ASP A C 1
ATOM 1393 O O . ASP A 1 184 ? -2.076 5.025 -5.948 1.00 72.19 184 ASP A O 1
ATOM 1397 N N . GLY A 1 185 ? -2.114 6.124 -3.988 1.00 73.38 185 GLY A N 1
ATOM 1398 C CA . GLY A 1 185 ? -1.080 5.329 -3.325 1.00 73.38 185 GLY A CA 1
ATOM 1399 C C . GLY A 1 185 ? -1.386 3.831 -3.316 1.00 73.38 185 GLY A C 1
ATOM 1400 O O . GLY A 1 185 ? -0.588 3.045 -3.823 1.00 73.38 185 GLY A O 1
ATOM 1401 N N . VAL A 1 186 ? -2.546 3.415 -2.796 1.00 78.81 186 VAL A N 1
ATOM 1402 C CA . VAL A 1 186 ? -2.882 1.978 -2.699 1.00 78.81 186 VAL A CA 1
ATOM 1403 C C . VAL A 1 186 ? -3.057 1.339 -4.077 1.00 78.81 186 VAL A C 1
ATOM 1405 O O . VAL A 1 186 ? -2.718 0.173 -4.275 1.00 78.81 186 VAL A O 1
ATOM 1408 N N . ARG A 1 187 ? -3.503 2.115 -5.068 1.00 77.19 187 ARG A N 1
ATOM 1409 C CA . ARG A 1 187 ? -3.622 1.657 -6.455 1.00 77.19 187 ARG A CA 1
ATOM 1410 C C . ARG A 1 187 ? -2.277 1.468 -7.132 1.00 77.19 187 ARG A C 1
ATOM 1412 O O . ARG A 1 187 ? -2.185 0.593 -7.979 1.00 77.19 187 ARG A O 1
ATOM 1419 N N . THR A 1 188 ? -1.226 2.181 -6.727 1.00 67.88 188 THR A N 1
ATOM 1420 C CA . THR A 1 188 ? 0.129 1.845 -7.200 1.00 67.88 188 THR A CA 1
ATOM 1421 C C . THR A 1 188 ? 0.579 0.458 -6.743 1.00 67.88 188 THR A C 1
ATOM 1423 O O . THR A 1 188 ? 1.417 -0.146 -7.399 1.00 67.88 188 THR A O 1
ATOM 1426 N N . LEU A 1 189 ? 0.019 -0.066 -5.645 1.00 71.12 189 LEU A N 1
ATOM 1427 C CA . LEU A 1 189 ? 0.362 -1.383 -5.113 1.00 71.12 189 LEU A CA 1
ATOM 1428 C C . LEU A 1 189 ? -0.546 -2.486 -5.645 1.00 71.12 189 LEU A C 1
ATOM 1430 O O . LEU A 1 189 ? -0.047 -3.546 -5.993 1.00 71.12 189 LEU A O 1
ATOM 1434 N N . TYR A 1 190 ? -1.857 -2.255 -5.715 1.00 73.50 190 TYR A N 1
ATOM 1435 C CA . TYR A 1 190 ? -2.839 -3.310 -6.015 1.00 73.50 190 TYR A CA 1
ATOM 1436 C C . TYR A 1 190 ? -3.709 -3.017 -7.238 1.00 73.50 190 TYR A C 1
ATOM 1438 O O . TYR A 1 190 ? -4.511 -3.856 -7.641 1.00 73.50 190 TYR A O 1
ATOM 1446 N N . GLY A 1 191 ? -3.569 -1.839 -7.841 1.00 72.38 191 GLY A N 1
ATOM 1447 C CA . GLY A 1 191 ? -4.467 -1.369 -8.884 1.00 72.38 191 GLY A CA 1
ATOM 1448 C C . GLY A 1 191 ? -5.825 -0.887 -8.361 1.00 72.38 191 GLY A C 1
ATOM 1449 O O . GLY A 1 191 ? -6.130 -0.946 -7.170 1.00 72.38 191 GLY A O 1
ATOM 1450 N N . GLY A 1 192 ? -6.657 -0.370 -9.266 1.00 67.12 192 GLY A N 1
ATOM 1451 C CA . GLY A 1 192 ? -7.993 0.169 -8.981 1.00 67.12 192 GLY A CA 1
ATOM 1452 C C . GLY A 1 192 ? -9.152 -0.796 -9.235 1.00 67.12 192 GLY A C 1
ATOM 1453 O O . GLY A 1 192 ? -10.306 -0.404 -9.058 1.00 67.12 192 GLY A O 1
ATOM 1454 N N . GLY A 1 193 ? -8.874 -2.020 -9.701 1.00 65.69 193 GLY A N 1
ATOM 1455 C CA . GLY A 1 193 ? -9.887 -3.048 -9.989 1.00 65.69 193 GLY A CA 1
ATOM 1456 C C . GLY A 1 193 ? -10.863 -2.711 -11.129 1.00 65.69 193 GLY A C 1
ATOM 1457 O O . GLY A 1 193 ? -11.775 -3.486 -11.409 1.00 65.69 193 GLY A O 1
ATOM 1458 N N . ARG A 1 194 ? -10.703 -1.557 -11.788 1.00 65.88 194 ARG A N 1
ATOM 1459 C CA . ARG A 1 194 ? -11.510 -1.111 -12.929 1.00 65.88 194 ARG A CA 1
ATOM 1460 C C . ARG A 1 194 ? -10.588 -0.604 -14.035 1.00 65.88 194 ARG A C 1
ATOM 1462 O O . ARG A 1 194 ? -9.704 0.183 -13.711 1.00 65.88 194 ARG A O 1
ATOM 1469 N N . PRO A 1 195 ? -10.809 -1.001 -15.298 1.00 60.84 195 PRO A N 1
ATOM 1470 C CA . PRO A 1 195 ? -10.011 -0.525 -16.419 1.00 60.84 195 PRO A CA 1
ATOM 1471 C C . PRO A 1 195 ? -10.266 0.960 -16.711 1.00 60.84 195 PRO A C 1
ATOM 1473 O O . PRO A 1 195 ? -11.414 1.414 -16.739 1.00 60.84 195 PRO A O 1
ATOM 1476 N N . GLY A 1 196 ? -9.186 1.683 -16.971 1.00 61.78 196 GLY A N 1
ATOM 1477 C CA . GLY A 1 196 ? -9.111 3.049 -17.468 1.00 61.78 196 GLY A CA 1
ATOM 1478 C C . GLY A 1 196 ? -8.322 3.134 -18.785 1.00 61.78 196 GLY A C 1
ATOM 1479 O O . GLY A 1 196 ? -7.604 2.202 -19.144 1.00 61.78 196 GLY A O 1
ATOM 1480 N N . PRO A 1 197 ? -8.455 4.249 -19.524 1.00 54.97 197 PRO A N 1
ATOM 1481 C CA . PRO A 1 197 ? -7.963 4.409 -20.901 1.00 54.97 197 PRO A CA 1
ATOM 1482 C C . PRO A 1 197 ? -6.438 4.547 -21.041 1.00 54.97 197 PRO A C 1
ATOM 1484 O O . PRO A 1 197 ? -5.964 4.886 -22.111 1.00 54.97 197 PRO A O 1
ATOM 1487 N N . ASN A 1 198 ? -5.679 4.375 -19.961 1.00 55.66 198 ASN A N 1
ATOM 1488 C CA . ASN A 1 198 ? -4.218 4.416 -19.971 1.00 55.66 198 ASN A CA 1
ATOM 1489 C C . ASN A 1 198 ? -3.627 3.303 -19.097 1.00 55.66 198 ASN A C 1
ATOM 1491 O O . ASN A 1 198 ? -2.441 3.343 -18.781 1.00 55.66 198 ASN A O 1
ATOM 1495 N N . ASP A 1 199 ? -4.441 2.339 -18.666 1.00 60.09 199 ASP A N 1
ATOM 1496 C CA . ASP A 1 199 ? -4.021 1.326 -17.710 1.00 60.09 199 ASP A CA 1
ATOM 1497 C C . ASP A 1 199 ? -3.208 0.225 -18.387 1.00 60.09 199 ASP A C 1
ATOM 1499 O O . ASP A 1 199 ? -3.580 -0.274 -19.450 1.00 60.09 199 ASP A O 1
ATOM 1503 N N . TYR A 1 200 ? -2.162 -0.241 -17.704 1.00 61.94 200 TYR A N 1
ATOM 1504 C CA . TYR A 1 200 ? -1.628 -1.570 -17.969 1.00 61.94 200 TYR A CA 1
ATOM 1505 C C . TYR A 1 200 ? -2.647 -2.582 -17.494 1.00 61.94 200 TYR A C 1
ATOM 1507 O O . TYR A 1 200 ? -2.954 -2.624 -16.302 1.00 61.94 200 TYR A O 1
ATOM 1515 N N . ARG A 1 201 ? -3.176 -3.372 -18.426 1.00 63.91 201 ARG A N 1
ATOM 1516 C CA . ARG A 1 201 ? -3.976 -4.536 -18.094 1.00 63.91 201 ARG A CA 1
ATOM 1517 C C . ARG A 1 201 ? -3.116 -5.770 -18.295 1.00 63.91 201 ARG A C 1
ATOM 1519 O O . ARG A 1 201 ? -2.775 -6.120 -19.419 1.00 63.91 201 ARG A O 1
ATOM 1526 N N . VAL A 1 202 ? -2.817 -6.430 -17.190 1.00 63.34 202 VAL A N 1
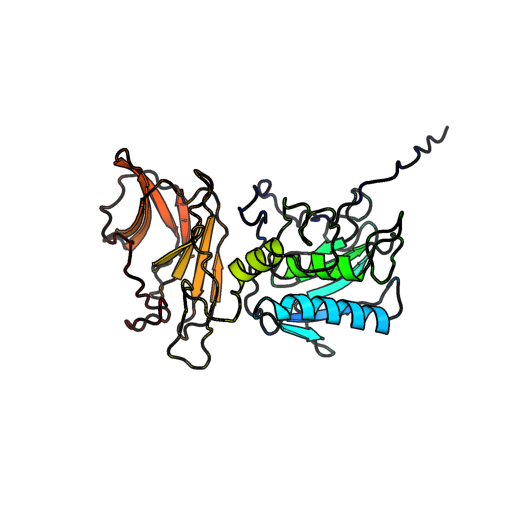ATOM 1527 C CA . VAL A 1 202 ? -2.210 -7.760 -17.195 1.00 63.34 202 VAL A CA 1
ATOM 1528 C C . VAL A 1 202 ? -3.339 -8.772 -17.360 1.00 63.34 202 VAL A C 1
ATOM 1530 O O . VAL A 1 202 ? -4.195 -8.864 -16.482 1.00 63.34 202 VAL A O 1
ATOM 1533 N N . ARG A 1 203 ? -3.436 -9.446 -18.510 1.00 63.25 203 ARG A N 1
ATOM 1534 C CA . ARG A 1 203 ? -4.458 -10.477 -18.751 1.00 63.25 203 ARG A CA 1
ATOM 1535 C C . ARG A 1 203 ? -3.769 -11.824 -18.921 1.00 63.25 203 ARG A C 1
ATOM 1537 O O . ARG A 1 203 ? -3.502 -12.196 -20.055 1.00 63.25 203 ARG A O 1
ATOM 1544 N N . PRO A 1 204 ? -3.535 -12.560 -17.832 1.00 60.72 204 PRO A N 1
ATOM 1545 C CA . PRO A 1 204 ? -3.104 -13.938 -17.976 1.00 60.72 204 PRO A CA 1
ATOM 1546 C C . PRO A 1 204 ? -4.132 -14.728 -18.788 1.00 60.72 204 PRO A C 1
ATOM 1548 O O . PRO A 1 204 ? -5.345 -14.520 -18.648 1.00 60.72 204 PRO A O 1
ATOM 1551 N N . ASP A 1 205 ? -3.641 -15.642 -19.620 1.00 60.56 205 ASP A N 1
ATOM 1552 C CA . ASP A 1 205 ? -4.479 -16.584 -20.367 1.00 60.56 205 ASP A CA 1
ATOM 1553 C C . ASP A 1 205 ? -5.136 -17.639 -19.449 1.00 60.56 205 ASP A C 1
ATOM 1555 O O . ASP A 1 205 ? -6.081 -18.327 -19.852 1.00 60.56 205 ASP A O 1
ATOM 1559 N N . ASP A 1 206 ? -4.693 -17.729 -18.189 1.00 60.31 206 ASP A N 1
ATOM 1560 C CA . ASP A 1 206 ? -5.313 -18.516 -17.123 1.00 60.31 206 ASP A CA 1
ATOM 1561 C C . ASP A 1 206 ? -6.469 -17.736 -16.448 1.00 60.31 206 ASP A C 1
ATOM 1563 O O . ASP A 1 206 ? -6.251 -16.647 -15.908 1.00 60.31 206 ASP A O 1
ATOM 1567 N N . PRO A 1 207 ? -7.706 -18.274 -16.402 1.00 60.22 207 PRO A N 1
ATOM 1568 C CA . PRO A 1 207 ? -8.810 -17.678 -15.645 1.00 60.22 207 PRO A CA 1
ATOM 1569 C C . PRO A 1 207 ? -8.571 -17.569 -14.124 1.00 60.22 207 PRO A C 1
ATOM 1571 O O . PRO A 1 207 ? -9.307 -16.827 -13.470 1.00 60.22 207 PRO A O 1
ATOM 1574 N N . GLU A 1 208 ? -7.587 -18.280 -13.555 1.00 57.00 208 GLU A N 1
ATOM 1575 C CA . GLU A 1 208 ? -7.116 -18.115 -12.166 1.00 57.00 208 GLU A CA 1
ATOM 1576 C C . GLU A 1 208 ? -6.023 -17.039 -12.006 1.00 57.00 208 GLU A C 1
ATOM 1578 O O . GLU A 1 208 ? -5.621 -16.725 -10.881 1.00 57.00 208 GLU A O 1
ATOM 1583 N N . GLY A 1 209 ? -5.527 -16.475 -13.107 1.00 59.22 209 GLY A N 1
ATOM 1584 C CA . GLY A 1 209 ? -4.552 -15.394 -13.102 1.00 59.22 209 GLY A CA 1
ATOM 1585 C C . GLY A 1 209 ? -5.149 -14.046 -12.655 1.00 59.22 209 GLY A C 1
ATOM 1586 O O . GLY A 1 209 ? -6.370 -13.861 -12.641 1.00 59.22 209 GLY A O 1
ATOM 1587 N N . ALA A 1 210 ? -4.315 -13.074 -12.259 1.00 62.03 210 ALA A N 1
ATOM 1588 C CA . ALA A 1 210 ? -4.825 -11.789 -11.763 1.00 62.03 210 ALA A CA 1
ATOM 1589 C C . ALA A 1 210 ? -4.790 -10.688 -12.821 1.00 62.03 210 ALA A C 1
ATOM 1591 O O . ALA A 1 210 ? -3.814 -10.530 -13.546 1.00 62.03 210 ALA A O 1
ATOM 1592 N N . VAL A 1 211 ? -5.825 -9.842 -12.818 1.00 60.97 211 VAL A N 1
ATOM 1593 C CA . VAL A 1 211 ? -5.827 -8.616 -13.613 1.00 60.97 211 VAL A CA 1
ATOM 1594 C C . VAL A 1 211 ? -5.526 -7.412 -12.741 1.00 60.97 211 VAL A C 1
ATOM 1596 O O . VAL A 1 211 ? -6.346 -6.995 -11.920 1.00 60.97 211 VAL A O 1
ATOM 1599 N N . LEU A 1 212 ? -4.354 -6.823 -12.954 1.00 67.06 212 LEU A N 1
ATOM 1600 C CA . LEU A 1 212 ? -4.001 -5.536 -12.371 1.00 67.06 212 LEU A CA 1
ATOM 1601 C C . LEU A 1 212 ? -4.548 -4.442 -13.291 1.00 67.06 212 LEU A C 1
ATOM 1603 O O . LEU A 1 212 ? -4.151 -4.354 -14.445 1.00 67.06 212 LEU A O 1
ATOM 1607 N N . TYR A 1 213 ? -5.498 -3.650 -12.798 1.00 67.62 213 TYR A N 1
ATOM 1608 C CA . TYR A 1 213 ? -6.053 -2.487 -13.503 1.00 67.62 213 TYR A CA 1
ATOM 1609 C C . TYR A 1 213 ? -5.607 -1.204 -12.811 1.00 67.62 213 TYR A C 1
ATOM 1611 O O . TYR A 1 213 ? -5.441 -1.205 -11.596 1.00 67.62 213 TYR A O 1
ATOM 1619 N N . GLY A 1 214 ? -5.523 -0.077 -13.508 1.00 62.06 214 GLY A N 1
ATOM 1620 C CA . GLY A 1 214 ? -5.362 1.229 -12.857 1.00 62.06 214 GLY A CA 1
ATOM 1621 C C . GLY A 1 214 ? -3.980 1.494 -12.272 1.00 62.06 214 GLY A C 1
ATOM 1622 O O . GLY A 1 214 ? -3.867 2.306 -11.357 1.00 62.06 214 GLY A O 1
ATOM 1623 N N . LEU A 1 215 ? -2.951 0.787 -12.746 1.00 67.06 215 LEU A N 1
ATOM 1624 C CA . LEU A 1 215 ? -1.580 0.943 -12.258 1.00 67.06 215 LEU A CA 1
ATOM 1625 C C . LEU A 1 215 ? -0.881 2.199 -12.806 1.00 67.06 215 LEU A C 1
ATOM 1627 O O . LEU A 1 215 ? 0.022 2.730 -12.161 1.00 67.06 215 LEU A O 1
ATOM 1631 N N . ARG A 1 216 ? -1.288 2.687 -13.986 1.00 67.00 216 ARG A N 1
ATOM 1632 C CA . ARG A 1 216 ? -0.681 3.854 -14.635 1.00 67.00 216 ARG A CA 1
ATOM 1633 C C . ARG A 1 216 ? -1.531 5.094 -14.399 1.00 67.00 216 ARG A C 1
ATOM 1635 O O . ARG A 1 216 ? -2.669 5.181 -14.850 1.00 67.00 216 ARG A O 1
ATOM 1642 N N . VAL A 1 217 ? -0.945 6.088 -13.741 1.00 63.28 217 VAL A N 1
ATOM 1643 C CA . VAL A 1 217 ? -1.524 7.430 -13.668 1.00 63.28 217 VAL A CA 1
ATOM 1644 C C . VAL A 1 217 ? -0.993 8.248 -14.847 1.00 63.28 217 VAL A C 1
ATOM 1646 O O . VAL A 1 217 ? 0.218 8.407 -15.015 1.00 63.28 217 VAL A O 1
ATOM 1649 N N . GLU A 1 218 ? -1.903 8.743 -15.686 1.00 64.19 218 GLU A N 1
ATOM 1650 C CA . GLU A 1 218 ? -1.563 9.514 -16.885 1.00 64.19 218 GLU A CA 1
ATOM 1651 C C . GLU A 1 218 ? -0.704 10.741 -16.547 1.00 64.19 218 GLU A C 1
ATOM 1653 O O . GLU A 1 218 ? -0.963 11.462 -15.582 1.00 64.19 218 GLU A O 1
ATOM 1658 N N . GLY A 1 219 ? 0.340 10.966 -17.348 1.00 64.50 219 GLY A N 1
ATOM 1659 C CA . GLY A 1 219 ? 1.257 12.098 -17.195 1.00 64.50 219 GLY A CA 1
ATOM 1660 C C . GLY A 1 219 ? 2.259 11.970 -16.045 1.00 64.50 219 GLY A C 1
ATOM 1661 O O . GLY A 1 219 ? 3.142 12.818 -15.939 1.00 64.50 219 GLY A O 1
ATOM 1662 N N . THR A 1 220 ? 2.162 10.929 -15.211 1.00 66.62 220 THR A N 1
ATOM 1663 C CA . THR A 1 220 ? 3.089 10.722 -14.086 1.00 66.62 220 THR A CA 1
ATOM 1664 C C . THR A 1 220 ? 3.819 9.395 -14.131 1.00 66.62 220 THR A C 1
ATOM 1666 O O . THR A 1 220 ? 4.953 9.320 -13.664 1.00 66.62 220 THR A O 1
ATOM 1669 N N . THR A 1 221 ? 3.195 8.360 -14.691 1.00 71.31 221 THR A N 1
ATOM 1670 C CA . THR A 1 221 ? 3.708 6.990 -14.662 1.00 71.31 221 THR A CA 1
ATOM 1671 C C . THR A 1 221 ? 3.862 6.453 -16.079 1.00 71.31 221 THR A C 1
ATOM 1673 O O . THR A 1 221 ? 2.957 6.551 -16.907 1.00 71.31 221 THR A O 1
ATOM 1676 N N . GLU A 1 222 ? 5.013 5.858 -16.342 1.00 76.88 222 GLU A N 1
ATOM 1677 C CA . GLU A 1 222 ? 5.322 5.061 -17.521 1.00 76.88 222 GLU A CA 1
ATOM 1678 C C . GLU A 1 222 ? 5.616 3.624 -17.079 1.00 76.88 222 GLU A C 1
ATOM 1680 O O . GLU A 1 222 ? 5.693 3.326 -15.885 1.00 76.88 222 GLU A O 1
ATOM 1685 N N . GLY A 1 223 ? 5.720 2.710 -18.035 1.00 79.25 223 GLY A N 1
ATOM 1686 C CA . GLY A 1 223 ? 5.985 1.316 -17.717 1.00 79.25 223 GLY A CA 1
ATOM 1687 C C . GLY A 1 223 ? 6.387 0.492 -18.925 1.00 79.25 223 GLY A C 1
ATOM 1688 O O . GLY A 1 223 ? 6.366 0.967 -20.062 1.00 79.25 223 GLY A O 1
ATOM 1689 N N . GLY A 1 224 ? 6.777 -0.744 -18.658 1.00 79.56 224 GLY A N 1
ATOM 1690 C CA . GLY A 1 224 ? 7.186 -1.709 -19.664 1.00 79.56 224 GLY A CA 1
ATOM 1691 C C . GLY A 1 224 ? 7.370 -3.089 -19.055 1.00 79.56 224 GLY A C 1
ATOM 1692 O O . GLY A 1 224 ? 7.351 -3.235 -17.835 1.00 79.56 224 GLY A O 1
ATOM 1693 N N . PHE A 1 225 ? 7.550 -4.080 -19.918 1.00 83.00 225 PHE A N 1
ATOM 1694 C CA . PHE A 1 225 ? 7.777 -5.465 -19.532 1.00 83.00 225 PHE A CA 1
ATOM 1695 C C . PHE A 1 225 ? 9.224 -5.856 -19.818 1.00 83.00 225 PHE A C 1
ATOM 1697 O O . PHE A 1 225 ? 9.780 -5.495 -20.865 1.00 83.00 225 PHE A O 1
ATOM 1704 N N . PHE A 1 226 ? 9.856 -6.513 -18.852 1.00 85.69 226 PHE A N 1
ATOM 1705 C CA . PHE A 1 226 ? 11.231 -6.974 -18.972 1.00 85.69 226 PHE A CA 1
ATOM 1706 C C . PHE A 1 226 ? 11.510 -8.065 -17.944 1.00 85.69 226 PHE A C 1
ATOM 1708 O O . PHE A 1 226 ? 11.392 -7.801 -16.754 1.00 85.69 226 PHE A O 1
ATOM 1715 N N . ASP A 1 227 ? 11.941 -9.235 -18.402 1.00 87.31 227 ASP A N 1
ATOM 1716 C CA . ASP A 1 227 ? 12.571 -10.269 -17.579 1.00 87.31 227 ASP A CA 1
ATOM 1717 C C . ASP A 1 227 ? 13.818 -9.694 -16.883 1.00 87.31 227 ASP A C 1
ATOM 1719 O O . ASP A 1 227 ? 14.883 -9.541 -17.494 1.00 87.31 227 ASP A O 1
ATOM 1723 N N . THR A 1 228 ? 13.666 -9.317 -15.613 1.00 88.44 228 THR A N 1
ATOM 1724 C CA . THR A 1 228 ? 14.689 -8.701 -14.761 1.00 88.44 228 THR A CA 1
ATOM 1725 C C . THR A 1 228 ? 15.551 -9.720 -14.037 1.00 88.44 228 THR A C 1
ATOM 1727 O O . THR A 1 228 ? 16.709 -9.403 -13.755 1.00 88.44 228 THR A O 1
ATOM 1730 N N . ASP A 1 229 ? 15.041 -10.915 -13.739 1.00 87.06 229 ASP A N 1
ATOM 1731 C CA . ASP A 1 229 ? 15.735 -11.893 -12.891 1.00 87.06 229 ASP A CA 1
ATOM 1732 C C . ASP A 1 229 ? 16.201 -13.161 -13.625 1.00 87.06 229 ASP A C 1
ATOM 1734 O O . ASP A 1 229 ? 17.076 -13.888 -13.142 1.00 87.06 229 ASP A O 1
ATOM 1738 N N . GLY A 1 230 ? 15.741 -13.346 -14.855 1.00 86.31 230 GLY A N 1
ATOM 1739 C CA . GLY A 1 230 ? 16.176 -14.382 -15.769 1.00 86.31 230 GLY A CA 1
ATOM 1740 C C . GLY A 1 230 ? 15.466 -15.706 -15.664 1.00 86.31 230 GLY A C 1
ATOM 1741 O O . GLY A 1 230 ? 16.004 -16.702 -16.167 1.00 86.31 230 GLY A O 1
ATOM 1742 N N . ASP A 1 231 ? 14.298 -15.730 -15.034 1.00 85.38 231 ASP A N 1
ATOM 1743 C CA . ASP A 1 231 ? 13.493 -16.936 -14.892 1.00 85.38 231 ASP A CA 1
ATOM 1744 C C . ASP A 1 231 ? 12.620 -17.258 -16.121 1.00 85.38 231 ASP A C 1
ATOM 1746 O O . ASP A 1 231 ? 12.102 -18.380 -16.230 1.00 85.38 231 ASP A O 1
ATOM 1750 N N . GLY A 1 232 ? 12.565 -16.324 -17.077 1.00 81.56 232 GLY A N 1
ATOM 1751 C CA . GLY A 1 232 ? 11.826 -16.439 -18.329 1.00 81.56 232 GLY A CA 1
ATOM 1752 C C . GLY A 1 232 ? 10.416 -15.856 -18.278 1.00 81.56 232 GLY A C 1
ATOM 1753 O O . GLY A 1 232 ? 9.735 -15.944 -19.288 1.00 81.56 232 GLY A O 1
ATOM 1754 N N . THR A 1 233 ? 9.996 -15.274 -17.153 1.00 81.50 233 THR A N 1
ATOM 1755 C CA . THR A 1 233 ? 8.778 -14.461 -17.053 1.00 81.50 233 THR A CA 1
ATOM 1756 C C . THR A 1 233 ? 9.146 -12.978 -17.110 1.00 81.50 233 THR A C 1
ATOM 1758 O O . THR A 1 233 ? 10.143 -12.548 -16.535 1.00 81.50 233 THR A O 1
ATOM 1761 N N . ASP A 1 234 ? 8.388 -12.173 -17.852 1.00 84.50 234 ASP A N 1
ATOM 1762 C CA . ASP A 1 234 ? 8.599 -10.730 -17.896 1.00 84.50 234 ASP A CA 1
ATOM 1763 C C . ASP A 1 234 ? 7.992 -10.061 -16.648 1.00 84.50 234 ASP A C 1
ATOM 1765 O O . ASP A 1 234 ? 6.801 -10.190 -16.349 1.00 84.50 234 ASP A O 1
ATOM 1769 N N . GLU A 1 235 ? 8.773 -9.227 -15.958 1.00 84.50 235 GLU A N 1
ATOM 1770 C CA . GLU A 1 235 ? 8.225 -8.350 -14.924 1.00 84.50 235 GLU A CA 1
ATOM 1771 C C . GLU A 1 235 ? 7.550 -7.124 -15.529 1.00 84.50 235 GLU A C 1
ATOM 1773 O O . GLU A 1 235 ? 8.091 -6.466 -16.421 1.00 84.50 235 GLU A O 1
ATOM 1778 N N . LEU A 1 236 ? 6.426 -6.706 -14.937 1.00 82.31 236 LEU A N 1
ATOM 1779 C CA . LEU A 1 236 ? 5.900 -5.363 -15.170 1.00 82.31 236 LEU A CA 1
ATOM 1780 C C . LEU A 1 236 ? 6.723 -4.364 -14.361 1.00 82.31 236 LEU A C 1
ATOM 1782 O O . LEU A 1 236 ? 6.658 -4.322 -13.132 1.00 82.31 236 LEU A O 1
ATOM 1786 N N . LEU A 1 237 ? 7.446 -3.502 -15.055 1.00 83.69 237 LEU A N 1
ATOM 1787 C CA . LEU A 1 237 ? 8.152 -2.371 -14.485 1.00 83.69 237 LEU A CA 1
ATOM 1788 C C . LEU A 1 237 ? 7.297 -1.119 -14.642 1.00 83.69 237 LEU A C 1
ATOM 1790 O O . LEU A 1 237 ? 6.919 -0.750 -15.750 1.00 83.69 237 LEU A O 1
ATOM 1794 N N . LEU A 1 238 ? 7.019 -0.441 -13.533 1.00 79.75 238 LEU A N 1
ATOM 1795 C CA . LEU A 1 238 ? 6.398 0.878 -13.522 1.00 79.75 238 LEU A CA 1
ATOM 1796 C C . LEU A 1 238 ? 7.385 1.891 -12.989 1.00 79.75 238 LEU A C 1
ATOM 1798 O O . LEU A 1 238 ? 7.971 1.695 -11.919 1.00 79.75 238 LEU A O 1
ATOM 1802 N N . TRP A 1 239 ? 7.522 3.002 -13.701 1.00 78.56 239 TRP A N 1
ATOM 1803 C CA . TRP A 1 239 ? 8.361 4.093 -13.256 1.00 78.56 239 TRP A CA 1
ATOM 1804 C C . TRP A 1 239 ? 7.710 5.459 -13.392 1.00 78.56 239 TRP A C 1
ATOM 1806 O O . TRP A 1 239 ? 6.956 5.736 -14.322 1.00 78.56 239 TRP A O 1
ATOM 1816 N N . ARG A 1 240 ? 8.015 6.343 -12.441 1.00 72.56 240 ARG A N 1
ATOM 1817 C CA . ARG A 1 240 ? 7.495 7.714 -12.449 1.00 72.56 240 ARG A CA 1
ATOM 1818 C C . ARG A 1 240 ? 8.400 8.687 -13.184 1.00 72.56 240 ARG A C 1
ATOM 1820 O O . ARG A 1 240 ? 9.614 8.664 -12.999 1.00 72.56 240 ARG A O 1
ATOM 1827 N N . MET A 1 241 ? 7.771 9.587 -13.937 1.00 68.56 241 MET A N 1
ATOM 1828 C CA . MET A 1 241 ? 8.425 10.584 -14.789 1.00 68.56 241 MET A CA 1
ATOM 1829 C C . MET A 1 241 ? 8.147 12.036 -14.364 1.00 68.56 241 MET A C 1
ATOM 1831 O O . MET A 1 241 ? 8.733 12.959 -14.920 1.00 68.56 241 MET A O 1
ATOM 1835 N N . ASP A 1 242 ? 7.275 12.275 -13.382 1.00 62.19 242 ASP A N 1
ATOM 1836 C CA . ASP A 1 242 ? 6.801 13.622 -13.026 1.00 62.19 242 ASP A CA 1
ATOM 1837 C C . ASP A 1 242 ? 7.651 14.375 -11.988 1.00 62.19 242 ASP A C 1
ATOM 1839 O O . ASP A 1 242 ? 7.338 15.516 -11.648 1.00 62.19 242 ASP A O 1
ATOM 1843 N N . ALA A 1 243 ? 8.749 13.781 -11.512 1.00 54.62 243 ALA A N 1
ATOM 1844 C CA . ALA A 1 243 ? 9.705 14.425 -10.613 1.00 54.62 243 ALA A CA 1
ATOM 1845 C C . ALA A 1 243 ? 11.154 14.227 -11.114 1.00 54.62 243 ALA A C 1
ATOM 1847 O O . ALA A 1 243 ? 11.646 13.094 -11.118 1.00 54.62 243 ALA A O 1
ATOM 1848 N N . PRO A 1 244 ? 11.865 15.299 -11.521 1.00 55.94 244 PRO A N 1
ATOM 1849 C CA . PRO A 1 244 ? 13.263 15.212 -11.951 1.00 55.94 244 PRO A CA 1
ATOM 1850 C C . PRO A 1 244 ? 14.173 14.654 -10.846 1.00 55.94 244 PRO A C 1
ATOM 1852 O O . PRO A 1 244 ? 14.093 15.104 -9.704 1.00 55.94 244 PRO A O 1
ATOM 1855 N N . GLY A 1 245 ? 15.046 13.698 -11.182 1.00 53.91 245 GLY A N 1
ATOM 1856 C CA . GLY A 1 245 ? 16.064 13.144 -10.271 1.00 53.91 245 GLY A CA 1
ATOM 1857 C C . GLY A 1 245 ? 15.568 12.238 -9.130 1.00 53.91 245 GLY A C 1
ATOM 1858 O O . GLY A 1 245 ? 16.389 11.743 -8.359 1.00 53.91 245 GLY A O 1
ATOM 1859 N N . PHE A 1 246 ? 14.257 11.997 -9.013 1.00 56.69 246 PHE A N 1
ATOM 1860 C CA . PHE A 1 246 ? 13.653 11.208 -7.924 1.00 56.69 246 PHE A CA 1
ATOM 1861 C C . PHE A 1 246 ? 12.590 10.225 -8.415 1.00 56.69 246 PHE A C 1
ATOM 1863 O O . PHE A 1 246 ? 11.639 9.918 -7.692 1.00 56.69 246 PHE A O 1
ATOM 1870 N N . GLY A 1 247 ? 12.723 9.734 -9.646 1.00 63.16 247 GLY A N 1
ATOM 1871 C CA . GLY A 1 247 ? 11.777 8.757 -10.152 1.00 63.16 247 GLY A CA 1
ATOM 1872 C C . GLY A 1 247 ? 11.755 7.503 -9.262 1.00 63.16 247 GLY A C 1
ATOM 1873 O O . GLY A 1 247 ? 12.736 7.129 -8.605 1.00 63.16 247 GLY A O 1
ATOM 1874 N N . GLN A 1 248 ? 10.590 6.872 -9.236 1.00 71.62 248 GLN A N 1
ATOM 1875 C CA . GLN A 1 248 ? 10.283 5.683 -8.455 1.00 71.62 248 GLN A CA 1
ATOM 1876 C C . GLN A 1 248 ? 10.186 4.505 -9.413 1.00 71.62 248 GLN A C 1
ATOM 1878 O O . GLN A 1 248 ? 9.463 4.640 -10.390 1.00 71.62 248 GLN A O 1
ATOM 1883 N N . LEU A 1 249 ? 10.860 3.388 -9.140 1.00 77.38 249 LEU A N 1
ATOM 1884 C CA . LEU A 1 249 ? 10.705 2.133 -9.880 1.00 77.38 249 LEU A CA 1
ATOM 1885 C C . LEU A 1 249 ? 10.014 1.093 -8.996 1.00 77.38 249 LEU A C 1
ATOM 1887 O O . LEU A 1 249 ? 10.462 0.834 -7.874 1.00 77.38 249 LEU A O 1
ATOM 1891 N N . VAL A 1 250 ? 8.944 0.498 -9.507 1.00 77.69 250 VAL A N 1
ATOM 1892 C CA . VAL A 1 250 ? 8.241 -0.639 -8.908 1.00 77.69 250 VAL A CA 1
ATOM 1893 C C . VAL A 1 250 ? 8.232 -1.767 -9.930 1.00 77.69 250 VAL A C 1
ATOM 1895 O O . VAL A 1 250 ? 7.940 -1.524 -11.096 1.00 77.69 250 VAL A O 1
ATOM 1898 N N . ALA A 1 251 ? 8.553 -2.980 -9.497 1.00 81.06 251 ALA A N 1
ATOM 1899 C CA . ALA A 1 251 ? 8.540 -4.167 -10.342 1.00 81.06 251 ALA A CA 1
ATOM 1900 C C . ALA A 1 251 ? 7.518 -5.171 -9.811 1.00 81.06 251 ALA A C 1
ATOM 1902 O O . ALA A 1 251 ? 7.534 -5.479 -8.616 1.00 81.06 251 ALA A O 1
ATOM 1903 N N . PHE A 1 252 ? 6.646 -5.677 -10.675 1.00 79.81 252 PHE A N 1
ATOM 1904 C CA . PHE A 1 252 ? 5.681 -6.727 -10.366 1.00 79.81 252 PHE A CA 1
ATOM 1905 C C . PHE A 1 252 ? 6.126 -8.014 -11.043 1.00 79.81 252 PHE A C 1
ATOM 1907 O O . PHE A 1 252 ? 6.314 -8.033 -12.254 1.00 79.81 252 PHE A O 1
ATOM 1914 N N . PHE A 1 253 ? 6.268 -9.054 -10.232 1.00 80.44 253 PHE A N 1
ATOM 1915 C CA . PHE A 1 253 ? 6.687 -10.389 -10.633 1.00 80.44 253 PHE A CA 1
ATOM 1916 C C . PHE A 1 253 ? 5.463 -11.281 -10.681 1.00 80.44 253 PHE A C 1
ATOM 1918 O O . PHE A 1 253 ? 4.561 -11.135 -9.843 1.00 80.44 253 PHE A O 1
ATOM 1925 N N . PHE A 1 254 ? 5.457 -12.216 -11.619 1.00 77.25 254 PHE A N 1
ATOM 1926 C CA . PHE A 1 254 ? 4.343 -13.119 -11.850 1.00 77.25 254 PHE A CA 1
ATOM 1927 C C . PHE A 1 254 ? 4.815 -14.570 -11.752 1.00 77.25 254 PHE A C 1
ATOM 1929 O O . PHE A 1 254 ? 5.993 -14.867 -11.899 1.00 77.25 254 PHE A O 1
ATOM 1936 N N . ASP A 1 255 ? 3.912 -15.481 -11.401 1.00 74.31 255 ASP A N 1
ATOM 1937 C CA . ASP A 1 255 ? 4.178 -16.908 -11.549 1.00 74.31 255 ASP A CA 1
ATOM 1938 C C . ASP A 1 255 ? 3.840 -17.379 -12.972 1.00 74.31 255 ASP A C 1
ATOM 1940 O O . ASP A 1 255 ? 3.236 -16.657 -13.758 1.00 74.31 255 ASP A O 1
ATOM 1944 N N . ARG A 1 256 ? 4.140 -18.643 -13.290 1.00 76.62 256 ARG A N 1
ATOM 1945 C CA . ARG A 1 256 ? 3.822 -19.264 -14.596 1.00 76.62 256 ARG A CA 1
ATOM 1946 C C . ARG A 1 256 ? 2.327 -19.469 -14.882 1.00 76.62 256 ARG A C 1
ATOM 1948 O O . ARG A 1 256 ? 1.965 -20.240 -15.763 1.00 76.62 256 ARG A O 1
ATOM 1955 N N . ARG A 1 257 ? 1.446 -18.889 -14.069 1.00 70.19 257 ARG A N 1
ATOM 1956 C CA . ARG A 1 257 ? 0.005 -18.768 -14.337 1.00 70.19 257 ARG A CA 1
ATOM 1957 C C . ARG A 1 257 ? -0.399 -17.295 -14.495 1.00 70.19 257 ARG A C 1
ATOM 1959 O O . ARG A 1 257 ? -1.585 -16.970 -14.458 1.00 70.19 257 ARG A O 1
ATOM 1966 N N . GLY A 1 258 ? 0.580 -16.391 -14.570 1.00 66.94 258 GLY A N 1
ATOM 1967 C CA . GLY A 1 258 ? 0.417 -14.943 -14.579 1.00 66.94 258 GLY A CA 1
ATOM 1968 C C . GLY A 1 258 ? -0.270 -14.388 -13.325 1.00 66.94 258 GLY A C 1
ATOM 1969 O O . GLY A 1 258 ? -0.976 -13.375 -13.380 1.00 66.94 258 GLY A O 1
ATOM 1970 N N . ARG A 1 259 ? -0.104 -15.044 -12.166 1.00 71.12 259 ARG A N 1
ATOM 1971 C CA . ARG A 1 259 ? -0.555 -14.513 -10.868 1.00 71.12 259 ARG A CA 1
ATOM 1972 C C . ARG A 1 259 ? 0.550 -13.656 -10.251 1.00 71.12 259 ARG A C 1
ATOM 1974 O O . ARG A 1 259 ? 1.698 -14.086 -10.267 1.00 71.12 259 ARG A O 1
ATOM 1981 N N . PRO A 1 260 ? 0.238 -12.482 -9.670 1.00 71.94 260 PRO A N 1
ATOM 1982 C CA . PRO A 1 260 ? 1.207 -11.666 -8.955 1.00 71.94 260 PRO A CA 1
ATOM 1983 C C . PRO A 1 260 ? 1.879 -12.497 -7.866 1.00 71.94 260 PRO A C 1
ATOM 1985 O O . PRO A 1 260 ? 1.224 -12.944 -6.929 1.00 71.94 260 PRO A O 1
ATOM 1988 N N . LEU A 1 261 ? 3.179 -12.702 -8.011 1.00 71.31 261 LEU A N 1
ATOM 1989 C CA . LEU A 1 261 ? 3.992 -13.472 -7.082 1.00 71.31 261 LEU A CA 1
ATOM 1990 C C . LEU A 1 261 ? 4.546 -12.563 -5.989 1.00 71.31 261 LEU A C 1
ATOM 1992 O O . LEU A 1 261 ? 4.453 -12.854 -4.802 1.00 71.31 261 LEU A O 1
ATOM 1996 N N . ARG A 1 262 ? 5.139 -11.440 -6.398 1.00 70.31 262 ARG A N 1
ATOM 1997 C CA . ARG A 1 262 ? 5.736 -10.456 -5.492 1.00 70.31 262 ARG A CA 1
ATOM 1998 C C . ARG A 1 262 ? 5.863 -9.106 -6.178 1.00 70.31 262 ARG A C 1
ATOM 2000 O O . ARG A 1 262 ? 5.768 -8.979 -7.396 1.00 70.31 262 ARG A O 1
ATOM 2007 N N . THR A 1 263 ? 6.145 -8.085 -5.384 1.00 71.31 263 THR A N 1
ATOM 2008 C CA . THR A 1 263 ? 6.535 -6.767 -5.885 1.00 71.31 263 THR A CA 1
ATOM 2009 C C . THR A 1 263 ? 7.859 -6.377 -5.258 1.00 71.31 263 THR A C 1
ATOM 2011 O O . THR A 1 263 ? 8.068 -6.604 -4.067 1.00 71.31 263 THR A O 1
ATOM 2014 N N . THR A 1 264 ? 8.753 -5.775 -6.040 1.00 72.00 264 THR A N 1
ATOM 2015 C CA . THR A 1 264 ? 9.927 -5.101 -5.482 1.00 72.00 264 THR A CA 1
ATOM 2016 C C . THR A 1 264 ? 9.838 -3.600 -5.671 1.00 72.00 264 THR A C 1
ATOM 2018 O O . THR A 1 264 ? 9.217 -3.081 -6.599 1.00 72.00 264 THR A O 1
ATOM 2021 N N . GLY A 1 265 ? 10.480 -2.898 -4.743 1.00 66.75 265 GLY A N 1
ATOM 2022 C CA . GLY A 1 265 ? 10.383 -1.458 -4.644 1.00 66.75 265 GLY A CA 1
ATOM 2023 C C . GLY A 1 265 ? 9.224 -1.004 -3.755 1.00 66.75 265 GLY A C 1
ATOM 2024 O O . GLY A 1 265 ? 8.642 -1.802 -3.020 1.00 66.75 265 GLY A O 1
ATOM 2025 N N . PRO A 1 266 ? 8.934 0.299 -3.763 1.00 62.19 266 PRO A N 1
ATOM 2026 C CA . PRO A 1 266 ? 9.505 1.300 -4.648 1.00 62.19 266 PRO A CA 1
ATOM 2027 C C . PRO A 1 266 ? 10.980 1.575 -4.392 1.00 62.19 266 PRO A C 1
ATOM 2029 O O . PRO A 1 266 ? 11.410 1.765 -3.255 1.00 62.19 266 PRO A O 1
ATOM 2032 N N . ARG A 1 267 ? 11.754 1.630 -5.472 1.00 70.44 267 ARG A N 1
ATOM 2033 C CA . ARG A 1 267 ? 13.161 2.023 -5.437 1.00 70.44 267 ARG A CA 1
ATOM 2034 C C . ARG A 1 267 ? 13.292 3.433 -5.989 1.00 70.44 267 ARG A C 1
ATOM 2036 O O . ARG A 1 267 ? 12.856 3.711 -7.102 1.00 70.44 267 ARG A O 1
ATOM 2043 N N . PHE A 1 268 ? 13.879 4.318 -5.197 1.00 68.94 268 PHE A N 1
ATOM 2044 C CA . PHE A 1 268 ? 14.047 5.727 -5.542 1.00 68.94 268 PHE A CA 1
ATOM 2045 C C . PHE A 1 268 ? 15.431 5.982 -6.131 1.00 68.94 268 PHE A C 1
ATOM 2047 O O . PHE A 1 268 ? 16.408 5.372 -5.697 1.00 68.94 268 PHE A O 1
ATOM 2054 N N . GLY A 1 269 ? 15.514 6.900 -7.096 1.00 72.50 269 GLY A N 1
ATOM 2055 C CA . GLY A 1 269 ? 16.791 7.324 -7.686 1.00 72.50 269 GLY A CA 1
ATOM 2056 C C . GLY A 1 269 ? 17.387 6.340 -8.700 1.00 72.50 269 GLY A C 1
ATOM 2057 O O . GLY A 1 269 ? 18.552 6.470 -9.065 1.00 72.50 269 GLY A O 1
ATOM 2058 N N . PHE A 1 270 ? 16.598 5.360 -9.149 1.00 76.12 270 PHE A N 1
ATOM 2059 C CA . PHE A 1 270 ? 16.964 4.422 -10.221 1.00 76.12 270 PHE A CA 1
ATOM 2060 C C . PHE A 1 270 ? 16.438 4.847 -11.596 1.00 76.12 270 PHE A C 1
ATOM 2062 O O . PHE A 1 270 ? 16.815 4.270 -12.609 1.00 76.12 270 PHE A O 1
ATOM 2069 N N . VAL A 1 271 ? 15.555 5.844 -11.632 1.00 77.75 271 VAL A N 1
ATOM 2070 C CA . VAL A 1 271 ? 14.895 6.353 -12.837 1.00 77.75 271 VAL A CA 1
ATOM 2071 C C . VAL A 1 271 ? 14.758 7.875 -12.736 1.00 77.75 271 VAL A C 1
ATOM 2073 O O . VAL A 1 271 ? 14.679 8.434 -11.638 1.00 77.75 271 VAL A O 1
ATOM 2076 N N . ASP A 1 272 ? 14.744 8.552 -13.881 1.00 78.25 272 ASP A N 1
ATOM 2077 C CA . ASP A 1 272 ? 14.684 10.010 -13.980 1.00 78.25 272 ASP A CA 1
ATOM 2078 C C . ASP A 1 272 ? 13.743 10.404 -15.121 1.00 78.25 272 ASP A C 1
ATOM 2080 O O . ASP A 1 272 ? 13.935 9.973 -16.256 1.00 78.25 272 ASP A O 1
ATOM 2084 N N . GLY A 1 273 ? 12.758 11.257 -14.824 1.00 72.56 273 GLY A N 1
ATOM 2085 C CA . GLY A 1 273 ? 11.785 11.759 -15.796 1.00 72.56 273 GLY A CA 1
ATOM 2086 C C . GLY A 1 273 ? 12.387 12.485 -17.001 1.00 72.56 273 GLY A C 1
ATOM 2087 O O . GLY A 1 273 ? 11.719 12.673 -18.014 1.00 72.56 273 GLY A O 1
ATOM 2088 N N . THR A 1 274 ? 13.647 12.907 -16.896 1.00 79.88 274 THR A N 1
ATOM 2089 C CA . THR A 1 274 ? 14.368 13.607 -17.965 1.00 79.88 274 THR A CA 1
ATOM 2090 C C . THR A 1 274 ? 15.173 12.685 -18.882 1.00 79.88 274 THR A C 1
ATOM 2092 O O . THR A 1 274 ? 15.671 13.154 -19.908 1.00 79.88 274 THR A O 1
ATOM 2095 N N . ALA A 1 275 ? 15.316 11.403 -18.532 1.00 83.25 275 ALA A N 1
ATOM 2096 C CA . ALA A 1 275 ? 16.089 10.427 -19.288 1.00 83.25 275 ALA A CA 1
ATOM 2097 C C . ALA A 1 275 ? 15.185 9.497 -20.111 1.00 83.25 275 ALA A C 1
ATOM 2099 O O . ALA A 1 275 ? 14.086 9.133 -19.697 1.00 83.25 275 ALA A O 1
ATOM 2100 N N . GLU A 1 276 ? 15.682 9.073 -21.270 1.00 86.12 276 GLU A N 1
ATOM 2101 C CA . GLU A 1 276 ? 15.131 7.932 -21.996 1.00 86.12 276 GLU A CA 1
ATOM 2102 C C . GLU A 1 276 ? 15.498 6.643 -21.254 1.00 86.12 276 GLU A C 1
ATOM 2104 O O . GLU A 1 276 ? 16.659 6.443 -20.882 1.00 86.12 276 GLU A O 1
ATOM 2109 N N . ILE A 1 277 ? 14.512 5.770 -21.049 1.00 85.06 277 ILE A N 1
ATOM 2110 C CA . ILE A 1 277 ? 14.690 4.498 -20.350 1.00 85.06 277 ILE A CA 1
ATOM 2111 C C . ILE A 1 277 ? 14.730 3.361 -21.364 1.00 85.06 277 ILE A C 1
ATOM 2113 O O . ILE A 1 277 ? 13.862 3.243 -22.227 1.00 85.06 277 ILE A O 1
ATOM 2117 N N . SER A 1 278 ? 15.748 2.516 -21.245 1.00 86.19 278 SER A N 1
ATOM 2118 C CA . SER A 1 278 ? 15.940 1.341 -22.092 1.00 86.19 278 SER A CA 1
ATOM 2119 C C . SER A 1 278 ? 16.399 0.146 -21.270 1.00 86.19 278 SER A C 1
ATOM 2121 O O . SER A 1 278 ? 16.992 0.310 -20.201 1.00 86.19 278 SER A O 1
ATOM 2123 N N . PHE A 1 279 ? 16.150 -1.048 -21.798 1.00 86.88 279 PHE A N 1
ATOM 2124 C CA . PHE A 1 279 ? 16.575 -2.300 -21.186 1.00 86.88 279 PHE A CA 1
ATOM 2125 C C . PHE A 1 279 ? 17.511 -3.060 -22.123 1.00 86.88 279 PHE A C 1
ATOM 2127 O O . PHE A 1 279 ? 17.433 -2.934 -23.350 1.00 86.88 279 PHE A O 1
ATOM 2134 N N . ALA A 1 280 ? 18.430 -3.837 -21.563 1.00 87.19 280 ALA A N 1
ATOM 2135 C CA . ALA A 1 280 ? 19.353 -4.641 -22.355 1.00 87.19 280 ALA A CA 1
ATOM 2136 C C . ALA A 1 280 ? 19.657 -5.972 -21.674 1.00 87.19 280 ALA A C 1
ATOM 2138 O O . ALA A 1 280 ? 19.744 -6.043 -20.450 1.00 87.19 280 ALA A O 1
ATOM 2139 N N . VAL A 1 281 ? 19.861 -6.997 -22.498 1.00 87.12 281 VAL A N 1
ATOM 2140 C CA . VAL A 1 281 ? 20.417 -8.287 -22.092 1.00 87.12 281 VAL A CA 1
ATOM 2141 C C . VAL A 1 281 ? 21.722 -8.483 -22.858 1.00 87.12 281 VAL A C 1
ATOM 2143 O O . VAL A 1 281 ? 21.746 -8.265 -24.074 1.00 87.12 281 VAL A O 1
ATOM 2146 N N . THR A 1 282 ? 22.803 -8.821 -22.158 1.00 86.69 282 THR A N 1
ATOM 2147 C CA . THR A 1 282 ? 24.110 -9.122 -22.770 1.00 86.69 282 THR A CA 1
ATOM 2148 C C . THR A 1 282 ? 24.191 -10.577 -23.232 1.00 86.69 282 THR A C 1
ATOM 2150 O O . THR A 1 282 ? 23.341 -11.400 -22.883 1.00 86.69 282 THR A O 1
ATOM 2153 N N . ASP A 1 283 ? 25.239 -10.920 -23.982 1.00 83.81 283 ASP A N 1
ATOM 2154 C CA . ASP A 1 283 ? 25.512 -12.309 -24.377 1.00 83.81 283 ASP A CA 1
ATOM 2155 C C . ASP A 1 283 ? 25.794 -13.200 -23.149 1.00 83.81 283 ASP A C 1
ATOM 2157 O O . ASP A 1 283 ? 25.456 -14.386 -23.131 1.00 83.81 283 ASP A O 1
ATOM 2161 N N . GLU A 1 284 ? 26.333 -12.611 -22.077 1.00 87.56 284 GLU A N 1
ATOM 2162 C CA . GLU A 1 284 ? 26.527 -13.230 -20.762 1.00 87.56 284 GLU A CA 1
ATOM 2163 C C . GLU A 1 284 ? 25.232 -13.337 -19.937 1.00 87.56 284 GLU A C 1
ATOM 2165 O O . GLU A 1 284 ? 25.259 -13.833 -18.809 1.00 87.56 284 GLU A O 1
ATOM 2170 N N . LYS A 1 285 ? 24.089 -12.927 -20.505 1.00 87.25 285 LYS A N 1
ATOM 2171 C CA . LYS A 1 285 ? 22.763 -12.896 -19.869 1.00 87.25 285 LYS A CA 1
ATOM 2172 C C . LYS A 1 285 ? 22.659 -11.932 -18.686 1.00 87.25 285 LYS A C 1
ATOM 2174 O O . LYS A 1 285 ? 21.798 -12.116 -17.825 1.00 87.25 285 LYS A O 1
ATOM 2179 N N . GLU A 1 286 ? 23.497 -10.905 -18.631 1.00 90.12 286 GLU A N 1
ATOM 2180 C CA . GLU A 1 286 ? 23.332 -9.820 -17.665 1.00 90.12 286 GLU A CA 1
ATOM 2181 C C . GLU A 1 286 ? 22.215 -8.884 -18.128 1.00 90.12 286 GLU A C 1
ATOM 2183 O O . GLU A 1 286 ? 22.086 -8.595 -19.318 1.00 90.12 286 GLU A O 1
ATOM 2188 N N . ARG A 1 287 ? 21.408 -8.406 -17.182 1.00 90.00 287 ARG A N 1
ATOM 2189 C CA . ARG A 1 287 ? 20.205 -7.609 -17.437 1.00 90.00 287 ARG A CA 1
ATOM 2190 C C . ARG A 1 287 ? 20.398 -6.196 -16.930 1.00 90.00 287 ARG A C 1
ATOM 2192 O O . ARG A 1 287 ? 20.773 -5.999 -15.776 1.00 90.00 287 ARG A O 1
ATOM 2199 N N . PHE A 1 288 ? 20.110 -5.217 -17.776 1.00 90.88 288 PHE A N 1
ATOM 2200 C CA . PHE A 1 288 ? 20.376 -3.816 -17.487 1.00 90.88 288 PHE A CA 1
ATOM 2201 C C . PHE A 1 288 ? 19.146 -2.937 -17.656 1.00 90.88 288 PHE A C 1
ATOM 2203 O O . PHE A 1 288 ? 18.441 -3.035 -18.657 1.00 90.88 288 PHE A O 1
ATOM 2210 N N . LEU A 1 289 ? 18.978 -2.010 -16.716 1.00 90.38 289 LEU A N 1
ATOM 2211 C CA . LEU A 1 289 ? 18.215 -0.774 -16.868 1.00 90.38 289 LEU A CA 1
ATOM 2212 C C . LEU A 1 289 ? 19.195 0.344 -17.234 1.00 90.38 289 LEU A C 1
ATOM 2214 O O . LEU A 1 289 ? 20.170 0.567 -16.516 1.00 90.38 289 LEU A O 1
ATOM 2218 N N . ILE A 1 290 ? 18.945 1.060 -18.327 1.00 90.56 290 ILE A N 1
ATOM 2219 C CA . ILE A 1 290 ? 19.827 2.120 -18.821 1.00 90.56 290 ILE A CA 1
ATOM 2220 C C . ILE A 1 290 ? 19.045 3.417 -19.007 1.00 90.56 290 ILE A C 1
ATOM 2222 O O . ILE A 1 290 ? 18.093 3.478 -19.786 1.00 90.56 290 ILE A O 1
ATOM 2226 N N . LEU A 1 291 ? 19.514 4.464 -18.330 1.00 89.19 291 LEU A N 1
ATOM 2227 C CA . LEU A 1 291 ? 19.050 5.839 -18.472 1.00 89.19 291 LEU A CA 1
ATOM 2228 C C . LEU A 1 291 ? 19.952 6.577 -19.461 1.00 89.19 291 LEU A C 1
ATOM 2230 O O . LEU A 1 291 ? 21.161 6.676 -19.236 1.00 89.19 291 LEU A O 1
ATOM 2234 N N . THR A 1 292 ? 19.374 7.120 -20.529 1.00 89.81 292 THR A N 1
ATOM 2235 C CA . THR A 1 292 ? 20.078 7.944 -21.521 1.00 89.81 292 THR A CA 1
ATOM 2236 C C . THR A 1 292 ? 19.567 9.377 -21.440 1.00 89.81 292 THR A C 1
ATOM 2238 O O . THR A 1 292 ? 18.412 9.664 -21.742 1.00 89.81 292 THR A O 1
ATOM 2241 N N . TYR A 1 293 ? 20.429 10.298 -21.023 1.00 88.81 293 TYR A N 1
ATOM 2242 C CA . TYR A 1 293 ? 20.089 11.712 -20.889 1.00 88.81 293 TYR A CA 1
ATOM 2243 C C . TYR A 1 293 ? 20.195 12.451 -22.233 1.00 88.81 293 TYR A C 1
ATOM 2245 O O . TYR A 1 293 ? 20.974 12.044 -23.099 1.00 88.81 293 TYR A O 1
ATOM 2253 N N . PRO A 1 294 ? 19.513 13.602 -22.406 1.00 88.69 294 PRO A N 1
ATOM 2254 C CA . PRO A 1 294 ? 19.545 14.373 -23.656 1.00 88.69 294 PRO A CA 1
ATOM 2255 C C . PRO A 1 294 ? 20.944 14.819 -24.112 1.00 88.69 294 PRO A C 1
ATOM 2257 O O . PRO A 1 294 ? 21.163 15.086 -25.289 1.00 88.69 294 PRO A O 1
ATOM 2260 N N . ASN A 1 295 ? 21.904 14.906 -23.190 1.00 90.88 295 ASN A N 1
ATOM 2261 C CA . ASN A 1 295 ? 23.305 15.224 -23.481 1.00 90.88 295 ASN A CA 1
ATOM 2262 C C . ASN A 1 295 ? 24.138 13.999 -23.923 1.00 90.88 295 ASN A C 1
ATOM 2264 O O . ASN A 1 295 ? 25.352 14.121 -24.073 1.00 90.88 295 ASN A O 1
ATOM 2268 N N . GLY A 1 296 ? 23.517 12.827 -24.088 1.00 88.50 296 GLY A N 1
ATOM 2269 C CA . GLY A 1 296 ? 24.174 11.563 -24.429 1.00 88.50 296 GLY A CA 1
ATOM 2270 C C . GLY A 1 296 ? 24.847 10.855 -23.248 1.00 88.50 296 GLY A C 1
ATOM 2271 O O . GLY A 1 296 ? 25.413 9.779 -23.433 1.00 88.50 296 GLY A O 1
ATOM 2272 N N . HIS A 1 297 ? 24.797 11.424 -22.039 1.00 90.12 297 HIS A N 1
ATOM 2273 C CA . HIS A 1 297 ? 25.284 10.757 -20.834 1.00 90.12 297 HIS A CA 1
ATOM 2274 C C . HIS A 1 297 ? 24.400 9.550 -20.509 1.00 90.12 297 HIS A C 1
ATOM 2276 O O . HIS A 1 297 ? 23.175 9.637 -20.591 1.00 90.12 297 HIS A O 1
ATOM 2282 N N . ARG A 1 298 ? 25.020 8.432 -20.122 1.00 91.00 298 ARG A N 1
ATOM 2283 C CA . ARG A 1 298 ? 24.320 7.183 -19.814 1.00 91.00 298 ARG A CA 1
ATOM 2284 C C . ARG A 1 298 ? 24.660 6.708 -18.410 1.00 91.00 298 ARG A C 1
ATOM 2286 O O . ARG A 1 298 ? 25.828 6.699 -18.032 1.00 91.00 298 ARG A O 1
ATOM 2293 N N . ILE A 1 299 ? 23.641 6.288 -17.672 1.00 91.06 299 ILE A N 1
ATOM 2294 C CA . ILE A 1 299 ? 23.767 5.621 -16.371 1.00 91.06 299 ILE A CA 1
ATOM 2295 C C . ILE A 1 299 ? 23.114 4.251 -16.503 1.00 91.06 299 ILE A C 1
ATOM 2297 O O . ILE A 1 299 ? 22.048 4.141 -17.105 1.00 91.06 299 ILE A O 1
ATOM 2301 N N . GLY A 1 300 ? 23.747 3.212 -15.963 1.00 90.69 300 GLY A N 1
ATOM 2302 C CA . GLY A 1 300 ? 23.196 1.864 -15.988 1.00 90.69 300 GLY A CA 1
ATOM 2303 C C . GLY A 1 300 ? 23.118 1.229 -14.614 1.00 90.69 300 GLY A C 1
ATOM 2304 O O . GLY A 1 300 ? 23.942 1.482 -13.730 1.00 90.69 300 GLY A O 1
ATOM 2305 N N . TYR A 1 301 ? 22.122 0.369 -14.479 1.00 92.12 301 TYR A N 1
ATOM 2306 C CA . TYR A 1 301 ? 21.898 -0.470 -13.321 1.00 92.12 301 TYR A CA 1
ATOM 2307 C C . TYR A 1 301 ? 21.796 -1.911 -13.792 1.00 92.12 301 TYR A C 1
ATOM 2309 O O . TYR A 1 301 ? 21.106 -2.181 -14.773 1.00 92.12 301 TYR A O 1
ATOM 2317 N N . VAL A 1 302 ? 22.478 -2.816 -13.099 1.00 92.75 302 VAL A N 1
ATOM 2318 C CA . VAL A 1 302 ? 22.410 -4.255 -13.364 1.00 92.75 302 VAL A CA 1
ATOM 2319 C C . VAL A 1 302 ? 21.419 -4.892 -12.396 1.00 92.75 302 VAL A C 1
ATOM 2321 O O . VAL A 1 302 ? 21.434 -4.570 -11.202 1.00 92.75 302 VAL A O 1
ATOM 2324 N N . PHE A 1 303 ? 20.544 -5.750 -12.910 1.00 91.25 303 PHE A N 1
ATOM 2325 C CA . PHE A 1 303 ? 19.620 -6.535 -12.098 1.00 91.25 303 PHE A CA 1
ATOM 2326 C C . PHE A 1 303 ? 20.306 -7.801 -11.576 1.00 91.25 303 PHE A C 1
ATOM 2328 O O . PHE A 1 303 ? 21.054 -8.458 -12.301 1.00 91.25 303 PHE A O 1
ATOM 2335 N N . ASP A 1 304 ? 20.069 -8.128 -10.306 1.00 88.38 304 ASP A N 1
ATOM 2336 C CA . ASP A 1 304 ? 20.463 -9.415 -9.734 1.00 88.38 304 ASP A CA 1
ATOM 2337 C C . ASP A 1 304 ? 19.434 -10.519 -10.039 1.00 88.38 304 ASP A C 1
ATOM 2339 O O . ASP A 1 304 ? 18.378 -10.271 -10.614 1.00 88.38 304 ASP A O 1
ATOM 2343 N N . GLY A 1 305 ? 19.715 -11.752 -9.611 1.00 83.81 305 GLY A N 1
ATOM 2344 C CA . GLY A 1 305 ? 18.803 -12.892 -9.789 1.00 83.81 305 GLY A CA 1
ATOM 2345 C C . GLY A 1 305 ? 17.520 -12.832 -8.949 1.00 83.81 305 GLY A C 1
ATOM 2346 O O . GLY A 1 305 ? 16.865 -13.854 -8.786 1.00 83.81 305 GLY A O 1
ATOM 2347 N N . GLN A 1 306 ? 17.201 -11.693 -8.330 1.00 81.81 306 GLN A N 1
ATOM 2348 C CA . GLN A 1 306 ? 15.907 -11.397 -7.706 1.00 81.81 306 GLN A CA 1
ATOM 2349 C C . GLN A 1 306 ? 15.229 -10.187 -8.375 1.00 81.81 306 GLN A C 1
ATOM 2351 O O . GLN A 1 306 ? 14.221 -9.676 -7.865 1.00 81.81 306 GLN A O 1
ATOM 2356 N N . GLY A 1 307 ? 15.786 -9.695 -9.485 1.00 83.19 307 GLY A N 1
ATOM 2357 C CA . GLY A 1 307 ? 15.280 -8.544 -10.222 1.00 83.19 307 GLY A CA 1
ATOM 2358 C C . GLY A 1 307 ? 15.513 -7.224 -9.488 1.00 83.19 307 GLY A C 1
ATOM 2359 O O . GLY A 1 307 ? 14.826 -6.231 -9.734 1.00 83.19 307 GLY A O 1
ATOM 2360 N N . ALA A 1 308 ? 16.453 -7.179 -8.536 1.00 84.25 308 ALA A N 1
ATOM 2361 C CA . ALA A 1 308 ? 16.807 -5.949 -7.843 1.00 84.25 308 ALA A CA 1
ATOM 2362 C C . ALA A 1 308 ? 17.917 -5.201 -8.605 1.00 84.25 308 ALA A C 1
ATOM 2364 O O . ALA A 1 308 ? 19.002 -5.749 -8.797 1.00 84.25 308 ALA A O 1
ATOM 2365 N N . PRO A 1 309 ? 17.697 -3.934 -9.007 1.00 86.75 309 PRO A N 1
ATOM 2366 C CA . PRO A 1 309 ? 18.725 -3.146 -9.666 1.00 86.75 309 PRO A CA 1
ATOM 2367 C C . PRO A 1 309 ? 19.789 -2.673 -8.669 1.00 86.75 309 PRO A C 1
ATOM 2369 O O . PRO A 1 309 ? 19.486 -2.256 -7.545 1.00 86.75 309 PRO A O 1
ATOM 2372 N N . SER A 1 310 ? 21.039 -2.656 -9.122 1.00 87.69 310 SER A N 1
ATOM 2373 C CA . SER A 1 310 ? 22.191 -2.098 -8.413 1.00 87.69 310 SER A CA 1
ATOM 2374 C C . SER A 1 310 ? 23.030 -1.233 -9.354 1.00 87.69 310 SER A C 1
ATOM 2376 O O . SER A 1 310 ? 23.032 -1.439 -10.566 1.00 87.69 310 SER A O 1
ATOM 2378 N N . SER A 1 311 ? 23.706 -0.214 -8.817 1.00 88.00 311 SER A N 1
ATOM 2379 C CA . SER A 1 311 ? 24.532 0.687 -9.627 1.00 88.00 311 SER A CA 1
ATOM 2380 C C . SER A 1 311 ? 25.642 -0.084 -10.334 1.00 88.00 311 SER A C 1
ATOM 2382 O O . SER A 1 311 ? 26.393 -0.806 -9.676 1.00 88.00 311 SER A O 1
ATOM 2384 N N . PHE A 1 312 ? 25.794 0.128 -11.639 1.00 89.06 312 PHE A N 1
ATOM 2385 C CA . PHE A 1 312 ? 26.848 -0.502 -12.422 1.00 89.06 312 PHE A CA 1
ATOM 2386 C C . PHE A 1 312 ? 27.933 0.505 -12.811 1.00 89.06 312 PHE A C 1
ATOM 2388 O O . PHE A 1 312 ? 27.650 1.619 -13.250 1.00 89.06 312 PHE A O 1
ATOM 2395 N N . THR A 1 313 ? 29.193 0.096 -12.671 1.00 83.06 313 THR A N 1
ATOM 2396 C CA . THR A 1 313 ? 30.364 0.875 -13.088 1.00 83.06 313 THR A CA 1
ATOM 2397 C C . THR A 1 313 ? 31.142 0.074 -14.126 1.00 83.06 313 THR A C 1
ATOM 2399 O O . THR A 1 313 ? 31.908 -0.820 -13.774 1.00 83.06 313 THR A O 1
ATOM 2402 N N . GLY A 1 314 ? 30.936 0.380 -15.403 1.00 86.25 314 GLY A N 1
ATOM 2403 C CA . GLY A 1 314 ? 31.563 -0.322 -16.518 1.00 86.25 314 GLY A CA 1
ATOM 2404 C C . GLY A 1 314 ? 31.051 0.189 -17.861 1.00 86.25 314 GLY A C 1
ATOM 2405 O O . GLY A 1 314 ? 30.293 1.160 -17.916 1.00 86.25 314 GLY A O 1
ATOM 2406 N N . GLU A 1 315 ? 31.472 -0.456 -18.945 1.00 87.31 315 GLU A N 1
ATOM 2407 C CA . GLU A 1 315 ? 30.948 -0.163 -20.278 1.00 87.31 315 GLU A CA 1
ATOM 2408 C C . GLU A 1 315 ? 29.515 -0.692 -20.389 1.00 87.31 315 GLU A C 1
ATOM 2410 O O . GLU A 1 315 ? 29.260 -1.875 -20.183 1.00 87.31 315 GLU A O 1
ATOM 2415 N N . LEU A 1 316 ? 28.563 0.204 -20.657 1.00 89.44 316 LEU A N 1
ATOM 2416 C CA . LEU A 1 316 ? 27.157 -0.170 -20.781 1.00 89.44 316 LEU A CA 1
ATOM 2417 C C . LEU A 1 316 ? 26.908 -0.815 -22.143 1.00 89.44 316 LEU A C 1
ATOM 2419 O O . LEU A 1 316 ? 27.327 -0.234 -23.152 1.00 89.44 316 LEU A O 1
ATOM 2423 N N . PRO A 1 317 ? 26.153 -1.928 -22.205 1.00 85.12 317 PRO A N 1
ATOM 2424 C CA . PRO A 1 317 ? 25.839 -2.563 -23.475 1.00 85.12 317 PRO A CA 1
ATOM 2425 C C . PRO A 1 317 ? 25.110 -1.587 -24.397 1.00 85.12 317 PRO A C 1
ATOM 2427 O O . PRO A 1 317 ? 24.478 -0.621 -23.947 1.00 85.12 317 PRO A O 1
ATOM 2430 N N . ALA A 1 318 ? 25.193 -1.823 -25.705 1.00 76.12 318 ALA A N 1
ATOM 2431 C CA . ALA A 1 318 ? 24.320 -1.124 -26.633 1.00 76.12 318 ALA A CA 1
ATOM 2432 C C . ALA A 1 318 ? 22.859 -1.387 -26.215 1.00 76.12 318 ALA A C 1
ATOM 2434 O O . ALA A 1 318 ? 22.527 -2.518 -25.849 1.00 76.12 318 ALA A O 1
ATOM 2435 N N . PRO A 1 319 ? 21.989 -0.366 -26.204 1.00 63.72 319 PRO A N 1
ATOM 2436 C CA . PRO A 1 319 ? 20.584 -0.581 -25.898 1.00 63.72 319 PRO A CA 1
ATOM 2437 C C . PRO A 1 319 ? 19.980 -1.461 -27.002 1.00 63.72 319 PRO A C 1
ATOM 2439 O O . PRO A 1 319 ? 19.706 -0.990 -28.102 1.00 63.72 319 PRO A O 1
ATOM 2442 N N . ASN A 1 320 ? 19.825 -2.756 -26.720 1.00 57.09 320 ASN A N 1
ATOM 2443 C CA . ASN A 1 320 ? 19.261 -3.729 -27.659 1.00 57.09 320 ASN A CA 1
ATOM 2444 C C . ASN A 1 320 ? 17.720 -3.690 -27.662 1.00 57.09 320 ASN A C 1
ATOM 2446 O O . ASN A 1 320 ? 17.105 -4.040 -28.668 1.00 57.09 320 ASN A O 1
ATOM 2450 N N . ARG A 1 321 ? 17.090 -3.217 -26.571 1.00 52.38 321 ARG A N 1
ATOM 2451 C CA . ARG A 1 321 ? 15.656 -2.894 -26.494 1.00 52.38 321 ARG A CA 1
ATOM 2452 C C . ARG A 1 321 ? 15.479 -1.404 -26.178 1.00 52.38 321 ARG A C 1
ATOM 2454 O O . ARG A 1 321 ? 15.536 -0.975 -25.027 1.00 52.38 321 ARG A O 1
ATOM 2461 N N . THR A 1 322 ? 15.225 -0.600 -27.205 1.00 43.06 322 THR A N 1
ATOM 2462 C CA . THR A 1 322 ? 14.631 0.735 -27.051 1.00 43.06 322 THR A CA 1
ATOM 2463 C C . THR A 1 322 ? 13.184 0.565 -26.585 1.00 43.06 322 THR A C 1
ATOM 2465 O O . THR A 1 322 ? 12.284 0.344 -27.393 1.00 43.06 322 THR A O 1
ATOM 2468 N N . SER A 1 323 ? 12.924 0.617 -25.277 1.00 42.28 323 SER A N 1
ATOM 2469 C CA . SER A 1 323 ? 11.556 0.560 -24.752 1.00 42.28 323 SER A CA 1
ATOM 2470 C C . SER A 1 323 ? 10.925 1.948 -24.750 1.00 42.28 323 SER A C 1
ATOM 2472 O O . SER A 1 323 ? 10.725 2.573 -23.715 1.00 42.28 323 SER A O 1
ATOM 2474 N N . HIS A 1 324 ? 10.519 2.392 -25.930 1.00 40.06 324 HIS A N 1
ATOM 2475 C CA . HIS A 1 324 ? 9.296 3.167 -26.027 1.00 40.06 324 HIS A CA 1
ATOM 2476 C C . HIS A 1 324 ? 8.382 2.413 -26.995 1.00 40.06 324 HIS A C 1
ATOM 2478 O O . HIS A 1 324 ? 8.595 2.450 -28.203 1.00 40.06 324 HIS A O 1
ATOM 2484 N N . ARG A 1 325 ? 7.333 1.770 -26.458 1.00 43.31 325 ARG A N 1
ATOM 2485 C CA . ARG A 1 325 ? 6.158 1.242 -27.193 1.00 43.31 325 ARG A CA 1
ATOM 2486 C C . ARG A 1 325 ? 6.188 -0.185 -27.762 1.00 43.31 325 ARG A C 1
ATOM 2488 O O . ARG A 1 325 ? 5.426 -0.448 -28.691 1.00 43.31 325 ARG A O 1
ATOM 2495 N N . ARG A 1 326 ? 6.947 -1.134 -27.212 1.00 47.38 326 ARG A N 1
ATOM 2496 C CA . ARG A 1 326 ? 6.447 -2.521 -27.242 1.00 47.38 326 ARG A CA 1
ATOM 2497 C C . ARG A 1 326 ? 5.897 -2.848 -25.872 1.00 47.38 326 ARG A C 1
ATOM 2499 O O . ARG A 1 326 ? 6.628 -3.040 -24.914 1.00 47.38 326 ARG A O 1
ATOM 2506 N N . LEU A 1 327 ? 4.582 -2.716 -25.824 1.00 54.22 327 LEU A N 1
ATOM 2507 C CA . LEU A 1 327 ? 3.694 -3.013 -24.717 1.00 54.22 327 LEU A CA 1
ATOM 2508 C C . LEU A 1 327 ? 3.229 -4.456 -24.913 1.00 54.22 327 LEU A C 1
ATOM 2510 O O . LEU A 1 327 ? 2.031 -4.678 -25.004 1.00 54.22 327 LEU A O 1
ATOM 2514 N N . GLU A 1 328 ? 4.198 -5.337 -25.166 1.00 63.09 328 GLU A N 1
ATOM 2515 C CA . GLU A 1 328 ? 4.034 -6.773 -25.364 1.00 63.09 328 GLU A CA 1
ATOM 2516 C C . GLU A 1 328 ? 4.934 -7.413 -24.297 1.00 63.09 328 GLU A C 1
ATOM 2518 O O . GLU A 1 328 ? 6.097 -7.001 -24.186 1.00 63.09 328 GLU A O 1
ATOM 2523 N N . GLY A 1 329 ? 4.412 -8.324 -23.482 1.00 63.75 329 GLY A N 1
ATOM 2524 C CA . GLY A 1 329 ? 5.126 -8.912 -22.349 1.00 63.75 329 GLY A CA 1
ATOM 2525 C C . GLY A 1 329 ? 4.637 -10.323 -22.067 1.00 63.75 329 GLY A C 1
ATOM 2526 O O . GLY A 1 329 ? 3.426 -10.519 -21.962 1.00 63.75 329 GLY A O 1
ATOM 2527 N N . ASP A 1 330 ? 5.591 -11.247 -21.951 1.00 69.00 330 ASP A N 1
ATOM 2528 C CA . ASP A 1 330 ? 5.378 -12.679 -21.702 1.00 69.00 330 ASP A CA 1
ATOM 2529 C C . ASP A 1 330 ? 5.403 -12.953 -20.195 1.00 69.00 330 ASP A C 1
ATOM 2531 O O . ASP A 1 330 ? 6.457 -13.143 -19.586 1.00 69.00 330 ASP A O 1
ATOM 2535 N N . LEU A 1 331 ? 4.241 -12.875 -19.558 1.00 65.75 331 LEU A N 1
ATOM 2536 C CA . LEU A 1 331 ? 4.120 -12.861 -18.099 1.00 65.75 331 LEU A CA 1
ATOM 2537 C C . LEU A 1 331 ? 4.176 -14.244 -17.461 1.00 65.75 331 LEU A C 1
ATOM 2539 O O . LEU A 1 331 ? 4.394 -14.341 -16.252 1.00 65.75 331 LEU A O 1
ATOM 2543 N N . ASP A 1 332 ? 3.931 -15.299 -18.233 1.00 64.38 332 ASP A N 1
ATOM 2544 C CA . ASP A 1 332 ? 3.967 -16.678 -17.749 1.00 64.38 332 ASP A CA 1
ATOM 2545 C C . ASP A 1 332 ? 5.095 -17.525 -18.369 1.00 64.38 332 ASP A C 1
ATOM 2547 O O . ASP A 1 332 ? 5.340 -18.651 -17.907 1.00 64.38 332 ASP A O 1
ATOM 2551 N N . GLY A 1 333 ? 5.864 -16.938 -19.290 1.00 68.75 333 GLY A N 1
ATOM 2552 C CA . GLY A 1 333 ? 7.069 -17.503 -19.888 1.00 68.75 333 GLY A CA 1
ATOM 2553 C C . GLY A 1 333 ? 6.772 -18.519 -20.986 1.00 68.75 333 GLY A C 1
ATOM 2554 O O . GLY A 1 333 ? 7.522 -19.496 -21.133 1.00 68.75 333 GLY A O 1
ATOM 2555 N N . ASP A 1 334 ? 5.644 -18.365 -21.680 1.00 72.62 334 ASP A N 1
ATOM 2556 C CA . ASP A 1 334 ? 5.172 -19.288 -22.712 1.00 72.62 334 ASP A CA 1
ATOM 2557 C C . ASP A 1 334 ? 5.305 -18.764 -24.153 1.00 72.62 334 ASP A C 1
ATOM 2559 O O . ASP A 1 334 ? 4.827 -19.400 -25.104 1.00 72.62 334 ASP A O 1
ATOM 2563 N N . ASP A 1 335 ? 6.052 -17.669 -24.314 1.00 74.44 335 ASP A N 1
ATOM 2564 C CA . ASP A 1 335 ? 6.312 -16.947 -25.558 1.00 74.44 335 ASP A CA 1
ATOM 2565 C C . ASP A 1 335 ? 5.050 -16.311 -26.189 1.00 74.44 335 ASP A C 1
ATOM 2567 O O . ASP A 1 335 ? 5.042 -15.996 -27.393 1.00 74.44 335 ASP A O 1
ATOM 2571 N N . ARG A 1 336 ? 3.974 -16.111 -25.412 1.00 70.00 336 ARG A N 1
ATOM 2572 C CA . ARG A 1 336 ? 2.800 -15.311 -25.803 1.00 70.00 336 ARG A CA 1
ATOM 2573 C C . ARG A 1 336 ? 2.825 -13.938 -25.129 1.00 70.00 336 ARG A C 1
ATOM 2575 O O . ARG A 1 336 ? 3.737 -13.594 -24.395 1.00 70.00 336 ARG A O 1
ATOM 2582 N N . ASP A 1 337 ? 1.915 -13.073 -25.568 1.00 69.44 337 ASP A N 1
ATOM 2583 C CA . ASP A 1 337 ? 1.787 -11.714 -25.046 1.00 69.44 337 ASP A CA 1
ATOM 2584 C C . ASP A 1 337 ? 0.489 -11.601 -24.247 1.00 69.44 337 ASP A C 1
ATOM 2586 O O . ASP A 1 337 ? -0.611 -11.622 -24.814 1.00 69.44 337 ASP A O 1
ATOM 2590 N N . GLU A 1 338 ? 0.623 -11.450 -22.931 1.00 66.19 338 GLU A N 1
ATOM 2591 C CA . GLU A 1 338 ? -0.488 -11.311 -21.979 1.00 66.19 338 GLU A CA 1
ATOM 2592 C C . GLU A 1 338 ? -0.776 -9.840 -21.647 1.00 66.19 338 GLU A C 1
ATOM 2594 O O . GLU A 1 338 ? -1.682 -9.511 -20.859 1.00 66.19 338 GLU A O 1
ATOM 2599 N N . SER A 1 339 ? 0.000 -8.920 -22.219 1.00 63.66 339 SER A N 1
ATOM 2600 C CA . SER A 1 339 ? -0.129 -7.502 -21.945 1.00 63.66 339 SER A CA 1
ATOM 2601 C C . SER A 1 339 ? -1.105 -6.836 -22.915 1.00 63.66 339 SER A C 1
ATOM 2603 O O . SER A 1 339 ? -1.064 -6.992 -24.131 1.00 63.66 339 SER A O 1
ATOM 2605 N N . VAL A 1 340 ? -2.058 -6.079 -22.364 1.00 56.81 340 VAL A N 1
ATOM 2606 C CA . VAL A 1 340 ? -3.001 -5.299 -23.172 1.00 56.81 340 VAL A CA 1
ATOM 2607 C C . VAL A 1 340 ? -2.954 -3.853 -22.708 1.00 56.81 340 VAL A C 1
ATOM 2609 O O . VAL A 1 340 ? -3.421 -3.530 -21.612 1.00 56.81 340 VAL A O 1
ATOM 2612 N N . LEU A 1 341 ? -2.417 -2.969 -23.552 1.00 50.84 341 LEU A N 1
ATOM 2613 C CA . LEU A 1 341 ? -2.603 -1.528 -23.395 1.00 50.84 341 LEU A CA 1
ATOM 2614 C C . LEU A 1 341 ? -3.947 -1.125 -24.018 1.00 50.84 341 LEU A C 1
ATOM 2616 O O . LEU A 1 341 ? -4.244 -1.500 -25.154 1.00 50.84 341 LEU A O 1
ATOM 2620 N N . HIS A 1 342 ? -4.755 -0.379 -23.266 1.00 46.44 342 HIS A N 1
ATOM 2621 C CA . HIS A 1 342 ? -6.009 0.198 -23.751 1.00 46.44 342 HIS A CA 1
ATOM 2622 C C . HIS A 1 342 ? -5.850 1.639 -24.216 1.00 46.44 342 HIS A C 1
ATOM 2624 O O . HIS A 1 342 ? -5.042 2.361 -23.593 1.00 46.44 342 HIS A O 1
#

Foldseek 3Di:
DDDDDDDDFDDFWQDAFPADDDDPDDDADVLQWDFQFAEQQQQEQEEDEDCVLPPDDPVLLVVLLVVLQVQLVQLFNGHYDYDDPPDDGQEYEEEDAADDDPTHGPPPGRHQWYWYHAGHPIYIYGHSVFAEDCDDADDGRYHHPSLSSNLRVLVNRGIAAGPPQCASSHGRHPDSHHDPSSSLVSCLRGNRPDADQFWKFQAFPAPPADTRHHNDDPPFKDWAWADLQPPLATWIWIWTQPDAQWIFIKTFAAELRNHGRGMDDRDTRQDGNQWQWAWDQDPVRWIWIWTQHPVRDIWIWTGHNVSDTDGDDDDDDDRPGRPDDPQFGRRNNPPHGRIDND